Protein AF-A0A142XDJ4-F1 (afdb_monomer)

pLDDT: mean 78.45, std 15.03, range [37.28, 96.25]

Secondary structure (DSSP, 8-state):
------PPPPPPHHHHHHHHHHHHHHHHHHHHHHHHHHHHHHHHHHHHHHHHHH---HHHHHHHHHHHHHHHHHHHHHHHHHHHHHHHHHHHHHHH-HHHHHHHHHHS-TT------THHHHHHHHHHHHHHHHHHHHHHHHHTTTS----SS--HHHHHHHHHHHHHHHHHHHHHHHHHH--

Sequence (183 aa):
MTDADAQPKPPSADEVNRLWQHGMHEERLFHDRLNYFSFLETGLLTICGIMYNKEPAIGFFLPITVVGLLFTLLWIVIQKRHWTYCEHINSRIRALVPEYKATLDGYVRPGRRDGFSLSKPLALAVPFLFACTWVAFLVWILVRNHVPTTVEGVTVERIGLVVLAAALAWVMFKLRRLEQRLK

Mean predicted aligned error: 10.83 Å

Radius of gyration: 23.43 Å; Cα contacts (8 Å, |Δi|>4): 73; chains: 1; bounding box: 44×33×89 Å

Structure (mmCIF, N/CA/C/O backbone):
data_AF-A0A142XDJ4-F1
#
_entry.id   AF-A0A142XDJ4-F1
#
loop_
_atom_site.group_PDB
_atom_site.id
_atom_site.type_symbol
_atom_site.label_atom_id
_atom_site.label_alt_id
_atom_site.label_comp_id
_atom_site.label_asym_id
_atom_site.label_entity_id
_atom_site.label_seq_id
_atom_site.pdbx_PDB_ins_code
_atom_site.Cartn_x
_atom_site.Cartn_y
_atom_site.Cartn_z
_atom_site.occupancy
_atom_site.B_iso_or_equiv
_atom_site.auth_seq_id
_atom_site.auth_comp_id
_atom_site.auth_asym_id
_atom_site.auth_atom_id
_atom_site.pdbx_PDB_model_num
ATOM 1 N N . MET A 1 1 ? -7.319 -5.129 -51.006 1.00 45.44 1 MET A N 1
ATOM 2 C CA . MET A 1 1 ? -5.995 -5.465 -50.448 1.00 45.44 1 MET A CA 1
ATOM 3 C C . MET A 1 1 ? -5.972 -4.931 -49.036 1.00 45.44 1 MET A C 1
ATOM 5 O O . MET A 1 1 ? -5.938 -3.728 -48.847 1.00 45.44 1 MET A O 1
ATOM 9 N N . THR A 1 2 ? -6.189 -5.816 -48.075 1.00 47.38 2 THR A N 1
ATOM 10 C CA . THR A 1 2 ? -6.143 -5.529 -46.641 1.00 47.38 2 THR A CA 1
ATOM 11 C C . THR A 1 2 ? -4.684 -5.410 -46.217 1.00 47.38 2 THR A C 1
ATOM 13 O O . THR A 1 2 ? -3.925 -6.347 -46.458 1.00 47.38 2 THR A O 1
ATOM 16 N N . ASP A 1 3 ? -4.308 -4.290 -45.593 1.00 55.06 3 ASP A N 1
ATOM 17 C CA . ASP A 1 3 ? -3.020 -4.050 -44.916 1.00 55.06 3 ASP A CA 1
ATOM 18 C C . ASP A 1 3 ? -2.860 -4.966 -43.682 1.00 55.06 3 ASP A C 1
ATOM 20 O O . ASP A 1 3 ? -2.740 -4.514 -42.546 1.00 55.06 3 ASP A O 1
ATOM 24 N N . ALA A 1 4 ? -2.946 -6.280 -43.886 1.00 55.66 4 ALA A N 1
ATOM 25 C CA . ALA A 1 4 ? -2.988 -7.278 -42.821 1.00 55.66 4 ALA A CA 1
ATOM 26 C C . ALA A 1 4 ? -1.599 -7.800 -42.402 1.00 55.66 4 ALA A C 1
ATOM 28 O O . ALA A 1 4 ? -1.515 -8.504 -41.404 1.00 55.66 4 ALA A O 1
ATOM 29 N N . ASP A 1 5 ? -0.521 -7.424 -43.103 1.00 55.81 5 ASP A N 1
ATOM 30 C CA . ASP A 1 5 ? 0.827 -7.994 -42.908 1.00 55.81 5 ASP A CA 1
ATOM 31 C C . ASP A 1 5 ? 1.925 -6.951 -42.622 1.00 55.81 5 ASP A C 1
ATOM 33 O O . ASP A 1 5 ? 3.116 -7.197 -42.829 1.00 55.81 5 ASP A O 1
ATOM 37 N N . ALA A 1 6 ? 1.568 -5.771 -42.109 1.00 61.03 6 ALA A N 1
ATOM 38 C CA . ALA A 1 6 ? 2.576 -4.863 -41.569 1.00 61.03 6 ALA A CA 1
ATOM 39 C C . ALA A 1 6 ? 3.103 -5.441 -40.245 1.00 61.03 6 ALA A C 1
ATOM 41 O O . ALA A 1 6 ? 2.493 -5.259 -39.190 1.00 61.03 6 ALA A O 1
ATOM 42 N N . GLN A 1 7 ? 4.234 -6.157 -40.296 1.00 62.00 7 GLN A N 1
ATOM 43 C CA . GLN A 1 7 ? 4.941 -6.558 -39.080 1.00 62.00 7 GLN A CA 1
ATOM 44 C C . GLN A 1 7 ? 5.134 -5.323 -38.186 1.00 62.00 7 GLN A C 1
ATOM 46 O O . GLN A 1 7 ? 5.552 -4.272 -38.687 1.00 62.00 7 GLN A O 1
ATOM 51 N N . PRO A 1 8 ? 4.824 -5.414 -36.879 1.00 73.44 8 PRO A N 1
ATOM 52 C CA . PRO A 1 8 ? 4.942 -4.275 -35.986 1.00 73.44 8 PRO A CA 1
ATOM 53 C C . PRO A 1 8 ? 6.389 -3.785 -36.004 1.00 73.44 8 PRO A C 1
ATOM 55 O O . PRO A 1 8 ? 7.313 -4.522 -35.654 1.00 73.44 8 PRO A O 1
ATOM 58 N N . LYS A 1 9 ? 6.582 -2.541 -36.455 1.00 79.25 9 LYS A N 1
ATOM 59 C CA . LYS A 1 9 ? 7.895 -1.898 -36.492 1.00 79.25 9 LYS A CA 1
ATOM 60 C C . LYS A 1 9 ? 8.505 -1.962 -35.084 1.00 79.25 9 LYS A C 1
ATOM 62 O O . LYS A 1 9 ? 7.796 -1.649 -34.122 1.00 79.25 9 LYS A O 1
ATOM 67 N N . PRO A 1 10 ? 9.783 -2.357 -34.935 1.00 81.94 10 PRO A N 1
ATOM 68 C CA . PRO A 1 10 ? 10.427 -2.338 -33.631 1.00 81.94 10 PRO A CA 1
ATOM 69 C C . PRO A 1 10 ? 10.361 -0.916 -33.050 1.00 81.94 10 PRO A C 1
ATOM 71 O O . PRO A 1 10 ? 10.515 0.052 -33.806 1.00 81.94 10 PRO A O 1
ATOM 74 N N . PRO A 1 11 ? 10.105 -0.773 -31.739 1.00 85.69 11 PRO A N 1
ATOM 75 C CA . PRO A 1 11 ? 9.959 0.537 -31.125 1.00 85.69 11 PRO A CA 1
ATOM 76 C C . PRO A 1 11 ? 11.252 1.340 -31.255 1.00 85.69 11 PRO A C 1
ATOM 78 O O . PRO A 1 11 ? 12.358 0.822 -31.097 1.00 85.69 11 PRO A O 1
ATOM 81 N N . SER A 1 12 ? 11.097 2.624 -31.551 1.00 92.69 12 SER A N 1
ATOM 82 C CA . SER A 1 12 ? 12.180 3.601 -31.587 1.00 92.69 12 SER A CA 1
ATOM 83 C C . SER A 1 12 ? 12.813 3.796 -30.205 1.00 92.69 12 SER A C 1
ATOM 85 O O . SER A 1 12 ? 12.171 3.596 -29.172 1.00 92.69 12 SER A O 1
ATOM 87 N N . ALA A 1 13 ? 14.070 4.250 -30.178 1.00 91.75 13 ALA A N 1
ATOM 88 C CA . ALA A 1 13 ? 14.776 4.554 -28.931 1.00 91.75 13 ALA A CA 1
ATOM 89 C C . ALA A 1 13 ? 13.999 5.553 -28.049 1.00 91.75 13 ALA A C 1
ATOM 91 O O . ALA A 1 13 ? 13.912 5.373 -26.834 1.00 91.75 13 ALA A O 1
ATOM 92 N N . ASP A 1 14 ? 13.352 6.550 -28.659 1.00 94.62 14 ASP A N 1
ATOM 93 C CA . ASP A 1 14 ? 12.538 7.532 -27.937 1.00 94.62 14 ASP A CA 1
ATOM 94 C C . ASP A 1 14 ? 11.278 6.917 -27.312 1.00 94.62 14 ASP A C 1
ATOM 96 O O . ASP A 1 14 ? 10.889 7.295 -26.207 1.00 94.62 14 ASP A O 1
ATOM 100 N N . GLU A 1 15 ? 10.626 5.965 -27.987 1.00 93.44 15 GLU A N 1
ATOM 101 C CA . GLU A 1 15 ? 9.480 5.234 -27.429 1.00 93.44 15 GLU A CA 1
ATOM 102 C C . GLU A 1 15 ? 9.885 4.398 -26.217 1.00 93.44 15 GLU A C 1
ATOM 104 O O . GLU A 1 15 ? 9.171 4.385 -25.211 1.00 93.44 15 GLU A O 1
ATOM 109 N N . VAL A 1 16 ? 11.048 3.746 -26.292 1.00 94.00 16 VAL A N 1
ATOM 110 C CA . VAL A 1 16 ? 11.615 2.981 -25.178 1.00 94.00 16 VAL A CA 1
ATOM 111 C C . VAL A 1 16 ? 11.955 3.907 -24.008 1.00 94.00 16 VAL A C 1
ATOM 113 O O . VAL A 1 16 ? 11.580 3.612 -22.873 1.00 94.00 16 VAL A O 1
ATOM 116 N N . ASN A 1 17 ? 12.570 5.065 -24.269 1.00 95.06 17 ASN A N 1
ATOM 117 C CA . ASN A 1 17 ? 12.884 6.051 -23.233 1.00 95.06 17 ASN A CA 1
ATOM 118 C C . ASN A 1 17 ? 11.620 6.619 -22.559 1.00 95.06 17 ASN A C 1
ATOM 120 O O . ASN A 1 17 ? 11.562 6.716 -21.334 1.00 95.06 17 ASN A O 1
ATOM 124 N N . ARG A 1 18 ? 10.569 6.935 -23.328 1.00 95.69 18 ARG A N 1
ATOM 125 C CA . ARG A 1 18 ? 9.282 7.378 -22.760 1.00 95.69 18 ARG A CA 1
AT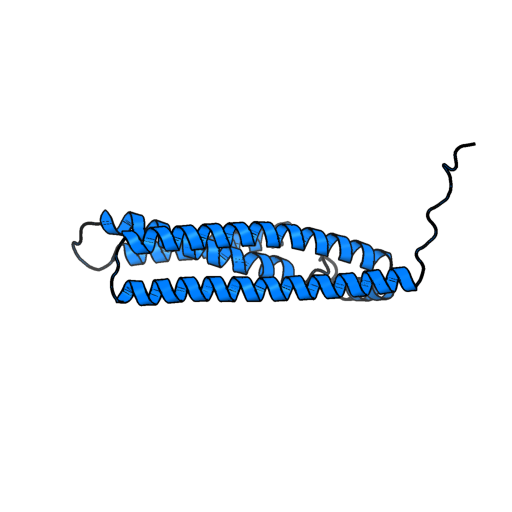OM 126 C C . ARG A 1 18 ? 8.640 6.302 -21.891 1.00 95.69 18 ARG A C 1
ATOM 128 O O . ARG A 1 18 ? 8.150 6.612 -20.810 1.00 95.69 18 ARG A O 1
ATOM 135 N N . LEU A 1 19 ? 8.657 5.044 -22.337 1.00 94.00 19 LEU A N 1
ATOM 136 C CA . LEU A 1 19 ? 8.144 3.926 -21.544 1.00 94.00 19 LEU A CA 1
ATOM 137 C C . LEU A 1 19 ? 8.933 3.754 -20.239 1.00 94.00 19 LEU A C 1
ATOM 139 O O . LEU A 1 19 ? 8.333 3.512 -19.195 1.00 94.00 19 LEU A O 1
ATOM 143 N N . TRP A 1 20 ? 10.257 3.903 -20.294 1.00 93.38 20 TRP A N 1
ATOM 144 C CA . TRP A 1 20 ? 11.123 3.848 -19.120 1.00 93.38 20 TRP A CA 1
ATOM 145 C C . TRP A 1 20 ? 10.788 4.952 -18.110 1.00 93.38 20 TRP A C 1
ATOM 147 O O . TRP A 1 20 ? 10.546 4.670 -16.937 1.00 93.38 20 TRP A O 1
ATOM 157 N N . GLN A 1 21 ? 10.700 6.206 -18.568 1.00 95.81 21 GLN A N 1
ATOM 158 C CA . GLN A 1 21 ? 10.307 7.340 -17.725 1.00 95.81 21 GLN A CA 1
ATOM 159 C C . GLN A 1 21 ? 8.916 7.153 -17.117 1.00 95.81 21 GLN A C 1
ATOM 161 O O . GLN A 1 21 ? 8.726 7.418 -15.931 1.00 95.81 21 GLN A O 1
ATOM 166 N N . HIS A 1 22 ? 7.969 6.646 -17.908 1.00 94.00 22 HIS A N 1
ATOM 167 C CA . HIS A 1 22 ? 6.630 6.311 -17.436 1.00 94.00 22 HIS A CA 1
ATOM 168 C C . HIS A 1 22 ? 6.667 5.244 -16.336 1.00 94.00 22 HIS A C 1
ATOM 170 O O . HIS A 1 22 ? 6.067 5.426 -15.283 1.00 94.00 22 HIS A O 1
ATOM 176 N N . GLY A 1 23 ? 7.442 4.171 -16.521 1.00 92.12 23 GLY A N 1
ATOM 177 C CA . GLY A 1 23 ? 7.617 3.132 -15.502 1.00 92.12 23 GLY A CA 1
ATOM 178 C C . GLY A 1 23 ? 8.185 3.662 -14.186 1.00 92.12 23 GLY A C 1
ATOM 179 O O . GLY A 1 23 ? 7.619 3.391 -13.128 1.00 92.12 23 GLY A O 1
ATOM 180 N N . MET A 1 24 ? 9.241 4.479 -14.244 1.00 92.06 24 MET A N 1
ATOM 181 C CA . MET A 1 24 ? 9.815 5.109 -13.045 1.00 92.06 24 MET A CA 1
ATOM 182 C C . MET A 1 24 ? 8.826 6.055 -12.351 1.00 92.06 24 MET A C 1
ATOM 184 O O . MET A 1 24 ? 8.784 6.131 -11.122 1.00 92.06 24 MET A O 1
ATOM 188 N N . HIS A 1 25 ? 8.031 6.795 -13.128 1.00 94.50 25 HIS A N 1
ATOM 189 C CA . HIS A 1 25 ? 7.011 7.686 -12.584 1.00 94.50 25 HIS A CA 1
ATOM 190 C C . HIS A 1 25 ? 5.919 6.909 -11.839 1.00 94.50 25 HIS A C 1
ATOM 192 O O . HIS A 1 25 ? 5.556 7.274 -10.721 1.00 94.50 25 HIS A O 1
ATOM 198 N N . GLU A 1 26 ? 5.437 5.813 -12.421 1.00 92.00 26 GLU A N 1
ATOM 199 C CA . GLU A 1 26 ? 4.420 4.954 -11.813 1.00 92.00 26 GLU A CA 1
ATOM 200 C C . GLU A 1 26 ? 4.913 4.274 -10.533 1.00 92.00 26 GLU A C 1
ATOM 202 O O . GLU A 1 26 ? 4.170 4.191 -9.554 1.00 92.00 26 GLU A O 1
ATOM 207 N N . GLU A 1 27 ? 6.178 3.849 -10.498 1.00 89.62 27 GLU A N 1
ATOM 208 C CA . GLU A 1 27 ? 6.805 3.310 -9.289 1.00 89.62 27 GLU A CA 1
ATOM 209 C C . GLU A 1 27 ? 6.895 4.365 -8.175 1.00 89.62 27 GLU A C 1
ATOM 211 O O . GLU A 1 27 ? 6.544 4.088 -7.025 1.00 89.62 27 GLU A O 1
ATOM 216 N N . ARG A 1 28 ? 7.272 5.608 -8.504 1.00 91.88 28 ARG A N 1
ATOM 217 C CA . ARG A 1 28 ? 7.251 6.715 -7.534 1.00 91.88 28 ARG A CA 1
ATOM 218 C C . ARG A 1 28 ? 5.836 6.971 -7.010 1.00 91.88 28 ARG A C 1
ATOM 220 O O . ARG A 1 28 ? 5.640 7.002 -5.798 1.00 91.88 28 ARG A O 1
ATOM 227 N N . LEU A 1 29 ? 4.846 7.080 -7.898 1.00 91.06 29 LEU A N 1
ATOM 228 C CA . LEU A 1 29 ? 3.444 7.273 -7.511 1.00 91.06 29 LEU A CA 1
ATOM 229 C C . LEU A 1 29 ? 2.929 6.148 -6.607 1.00 91.06 29 LEU A C 1
ATOM 231 O O . LEU A 1 29 ? 2.134 6.397 -5.700 1.00 91.06 29 LEU A O 1
ATOM 235 N N . PHE A 1 30 ? 3.361 4.911 -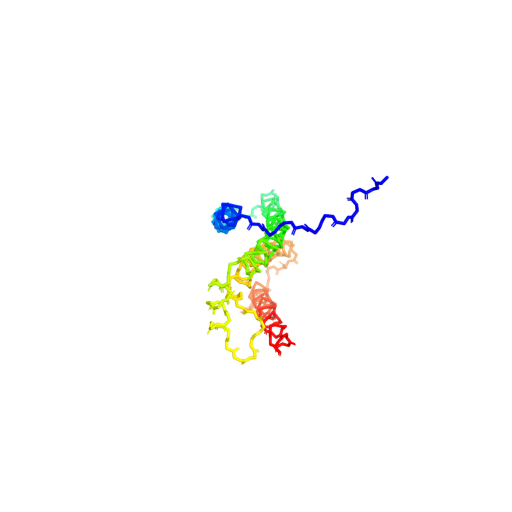6.846 1.00 89.19 30 PHE A N 1
ATOM 236 C CA . PHE A 1 30 ? 3.007 3.768 -6.012 1.00 89.19 30 PHE A CA 1
ATOM 237 C C . PHE A 1 30 ? 3.519 3.929 -4.573 1.00 89.19 30 PHE A C 1
ATOM 239 O O . PHE A 1 30 ? 2.763 3.710 -3.622 1.00 89.19 30 PHE A O 1
ATOM 246 N N . HIS A 1 31 ? 4.775 4.352 -4.405 1.00 88.06 31 HIS A N 1
ATOM 247 C CA . HIS A 1 31 ? 5.359 4.623 -3.091 1.00 88.06 31 HIS A CA 1
ATOM 248 C C . HIS A 1 31 ? 4.723 5.835 -2.401 1.00 88.06 31 HIS A C 1
ATOM 250 O O . HIS A 1 31 ? 4.408 5.762 -1.212 1.00 88.06 31 HIS A O 1
ATOM 256 N N . ASP A 1 32 ? 4.464 6.912 -3.142 1.00 91.94 32 ASP A N 1
ATOM 257 C CA . ASP A 1 32 ? 3.827 8.118 -2.606 1.00 91.94 32 ASP A CA 1
ATOM 258 C C . ASP A 1 32 ? 2.416 7.818 -2.083 1.00 91.94 32 ASP A C 1
ATOM 260 O O . ASP A 1 32 ? 2.059 8.223 -0.975 1.00 91.94 32 ASP A O 1
ATOM 264 N N . ARG A 1 33 ? 1.627 7.032 -2.830 1.00 90.38 33 ARG A N 1
ATOM 265 C CA . ARG A 1 33 ? 0.303 6.568 -2.385 1.00 90.38 33 ARG A CA 1
ATOM 266 C C . ARG A 1 33 ? 0.406 5.709 -1.133 1.00 90.38 33 ARG A C 1
ATOM 268 O O . ARG A 1 33 ? -0.347 5.938 -0.190 1.00 90.38 33 ARG A O 1
ATOM 275 N N . LEU A 1 34 ? 1.338 4.754 -1.101 1.00 90.25 34 LEU A N 1
ATOM 276 C CA . LEU A 1 34 ? 1.546 3.892 0.064 1.00 90.25 34 LEU A CA 1
ATOM 277 C C . LEU A 1 34 ? 1.829 4.724 1.322 1.00 90.25 34 LEU A C 1
ATOM 279 O O . LEU A 1 34 ? 1.229 4.472 2.367 1.00 90.25 34 LEU A O 1
ATOM 283 N N . ASN A 1 35 ? 2.675 5.747 1.213 1.00 92.25 35 ASN A N 1
ATOM 284 C CA . ASN A 1 35 ? 2.982 6.654 2.318 1.00 92.25 35 ASN A CA 1
ATOM 285 C C . ASN A 1 35 ? 1.778 7.518 2.717 1.00 92.25 35 ASN A C 1
ATOM 287 O O . ASN A 1 35 ? 1.482 7.640 3.905 1.00 92.25 35 ASN A O 1
ATOM 291 N N . TYR A 1 36 ? 1.057 8.082 1.744 1.00 92.75 36 TYR A N 1
ATOM 292 C CA . TYR A 1 36 ? -0.109 8.932 1.994 1.00 92.75 36 TYR A CA 1
ATOM 293 C C . TYR A 1 36 ? -1.227 8.188 2.736 1.00 92.75 36 TYR A C 1
ATOM 295 O O . TYR A 1 36 ? -1.711 8.660 3.764 1.00 92.75 36 TYR A O 1
ATOM 303 N N . PHE A 1 37 ? -1.599 6.995 2.262 1.00 93.50 37 PHE A N 1
ATOM 304 C CA . PHE A 1 37 ? -2.596 6.169 2.940 1.00 93.50 37 PHE A CA 1
ATOM 305 C C . PHE A 1 37 ? -2.119 5.735 4.331 1.00 93.50 37 PHE A C 1
ATOM 307 O O . PHE A 1 37 ? -2.883 5.834 5.286 1.00 93.50 37 PHE A O 1
ATOM 314 N N . SER A 1 38 ? -0.846 5.344 4.477 1.00 94.31 38 SER A N 1
ATOM 315 C CA . SER A 1 38 ? -0.278 4.991 5.788 1.00 94.31 38 SER A CA 1
ATOM 316 C C . SER A 1 38 ? -0.372 6.148 6.783 1.00 94.31 38 SER A C 1
ATOM 318 O O . SER A 1 38 ? -0.701 5.935 7.950 1.00 94.31 38 SER A O 1
ATOM 320 N N . PHE A 1 39 ? -0.105 7.376 6.333 1.00 96.25 39 PHE A N 1
ATOM 321 C CA . PHE A 1 39 ? -0.210 8.573 7.163 1.00 96.25 39 PHE A CA 1
ATOM 322 C C . PHE A 1 39 ? -1.651 8.825 7.620 1.00 96.25 39 PHE A C 1
ATOM 324 O O . PHE A 1 39 ? -1.887 9.033 8.810 1.00 96.25 39 PHE A O 1
ATOM 331 N N . LEU A 1 40 ? -2.618 8.748 6.700 1.00 94.75 40 LEU A N 1
ATOM 332 C CA . LEU A 1 40 ? -4.036 8.917 7.027 1.00 94.75 40 LEU A CA 1
ATOM 333 C C . LEU A 1 40 ? -4.531 7.860 8.020 1.00 94.75 40 LEU A C 1
ATOM 335 O O . LEU A 1 40 ? -5.147 8.207 9.027 1.00 94.75 40 LEU A O 1
ATOM 339 N N . GLU A 1 41 ? -4.221 6.588 7.774 1.00 95.12 41 GLU A N 1
ATOM 340 C CA . GLU A 1 41 ? -4.629 5.476 8.639 1.00 95.12 41 GLU A CA 1
ATOM 341 C C . GLU A 1 41 ? -3.991 5.573 10.032 1.00 95.12 41 GLU A C 1
ATOM 343 O O . GLU A 1 41 ? -4.657 5.388 11.051 1.00 95.12 41 GLU A O 1
ATOM 348 N N . THR A 1 42 ? -2.714 5.958 10.102 1.00 96.12 42 THR A N 1
ATOM 349 C CA . THR A 1 42 ? -2.031 6.212 11.379 1.00 96.12 42 THR A CA 1
ATOM 350 C C . THR A 1 42 ? -2.671 7.380 12.130 1.00 96.12 42 THR A C 1
ATOM 352 O O . THR A 1 42 ? -2.858 7.303 13.346 1.00 96.12 42 THR A O 1
ATOM 355 N N . GLY A 1 43 ? -3.053 8.449 11.425 1.00 95.00 43 GLY A N 1
ATOM 356 C CA . GLY A 1 43 ? -3.780 9.580 12.001 1.00 95.00 43 GLY A CA 1
ATOM 357 C C . GLY A 1 43 ? -5.131 9.165 12.587 1.00 95.00 43 GLY A C 1
ATOM 358 O O . GLY A 1 43 ? -5.427 9.491 13.738 1.00 95.00 43 GLY A O 1
ATOM 359 N N . LEU A 1 44 ? -5.916 8.378 11.845 1.00 92.75 44 LEU A N 1
ATOM 360 C CA . LEU A 1 44 ? -7.200 7.839 12.308 1.00 92.75 44 LEU A CA 1
ATOM 361 C C . LEU A 1 44 ? -7.037 6.943 13.542 1.00 92.75 44 LEU A C 1
ATOM 363 O O . LEU A 1 44 ? -7.762 7.118 14.525 1.00 92.75 44 LEU A O 1
ATOM 367 N N . LEU A 1 45 ? -6.064 6.028 13.533 1.00 93.69 45 LEU A N 1
ATOM 368 C CA . LEU A 1 45 ? -5.763 5.175 14.688 1.00 93.69 45 LEU A CA 1
ATOM 369 C C . LEU A 1 45 ? -5.295 5.987 15.899 1.00 93.69 45 LEU A C 1
ATOM 371 O O . LEU A 1 45 ? -5.673 5.677 17.027 1.00 93.69 45 LEU A O 1
ATOM 375 N N . THR A 1 46 ? -4.520 7.050 15.683 1.00 93.81 46 THR A N 1
ATOM 376 C CA . THR A 1 46 ? -4.066 7.947 16.756 1.00 93.81 46 THR A CA 1
ATOM 377 C C . THR A 1 46 ? -5.247 8.666 17.403 1.00 93.81 46 THR A C 1
ATOM 379 O O . THR A 1 46 ? -5.363 8.675 18.629 1.00 93.81 46 THR A O 1
ATOM 382 N N . ILE A 1 47 ? -6.165 9.214 16.597 1.00 90.19 47 ILE A N 1
ATOM 383 C CA . ILE A 1 47 ? -7.400 9.838 17.093 1.00 90.19 47 ILE A CA 1
ATOM 384 C C . ILE A 1 47 ? -8.224 8.818 17.881 1.00 90.19 47 ILE A C 1
ATOM 386 O O . ILE A 1 47 ? -8.675 9.127 18.985 1.00 90.19 47 ILE A O 1
ATOM 390 N N . CYS A 1 48 ? -8.364 7.593 17.366 1.00 88.31 48 CYS A N 1
ATOM 391 C CA . CYS A 1 48 ? -9.037 6.512 18.082 1.00 88.31 48 CYS A CA 1
ATOM 392 C C . CYS A 1 48 ? -8.369 6.235 19.435 1.00 88.31 48 CYS A C 1
ATOM 394 O O . CYS A 1 48 ? -9.056 6.197 20.451 1.00 88.31 48 CYS A O 1
ATOM 396 N N . GLY A 1 49 ? -7.043 6.100 19.475 1.00 88.00 49 GLY A N 1
ATOM 397 C CA . GLY A 1 49 ? -6.295 5.849 20.707 1.00 88.00 49 GLY A CA 1
ATOM 398 C C . GLY A 1 49 ? -6.462 6.960 21.748 1.00 88.00 49 GLY A C 1
ATOM 399 O O . GLY A 1 49 ? -6.723 6.675 22.917 1.00 88.00 49 GLY A O 1
ATOM 400 N N . ILE A 1 50 ? -6.375 8.228 21.338 1.00 88.88 50 ILE A N 1
ATOM 401 C CA . ILE A 1 50 ? -6.565 9.379 22.238 1.00 88.88 50 ILE A CA 1
ATOM 402 C C . ILE A 1 50 ? -7.994 9.409 22.777 1.00 88.88 50 ILE A C 1
ATOM 404 O O . ILE A 1 50 ? -8.200 9.519 23.987 1.00 88.88 50 ILE A O 1
ATOM 408 N N . MET A 1 51 ? -8.983 9.294 21.890 1.00 85.94 51 MET A N 1
ATOM 409 C CA . MET A 1 51 ? -10.390 9.337 22.281 1.00 85.94 51 MET A CA 1
ATOM 410 C C . MET A 1 51 ? -10.763 8.162 23.179 1.00 85.94 51 MET A C 1
ATOM 412 O O . MET A 1 51 ? -11.598 8.319 24.062 1.00 85.94 51 MET A O 1
ATOM 416 N N . TYR A 1 52 ? -10.112 7.009 23.004 1.00 84.75 52 TYR A N 1
ATOM 417 C CA . TYR A 1 52 ? -10.445 5.802 23.751 1.00 84.75 52 TYR A CA 1
ATOM 418 C C . TYR A 1 52 ? -10.086 5.969 25.224 1.00 84.75 52 TYR A C 1
ATOM 420 O O . TYR A 1 52 ? -10.824 5.522 26.096 1.00 84.75 52 TYR A O 1
ATOM 428 N N . ASN A 1 53 ? -8.982 6.671 25.490 1.00 84.19 53 ASN A N 1
ATOM 429 C CA . ASN A 1 53 ? -8.540 6.998 26.840 1.00 84.19 53 ASN A CA 1
ATOM 430 C C . ASN A 1 53 ? -9.385 8.095 27.503 1.00 84.19 53 ASN A C 1
ATOM 432 O O . ASN A 1 53 ? -9.444 8.143 28.727 1.00 84.19 53 ASN A O 1
ATOM 436 N N . LYS A 1 54 ? -10.013 8.986 26.724 1.00 85.31 54 LYS A N 1
ATOM 437 C CA . LYS A 1 54 ? -10.846 10.070 27.266 1.00 85.31 54 LYS A CA 1
ATOM 438 C C . LYS A 1 54 ? -12.280 9.622 27.517 1.00 85.31 54 LYS A C 1
ATOM 440 O O . LYS A 1 54 ? -12.761 9.705 28.639 1.00 85.31 54 LYS A O 1
ATOM 445 N N . GLU A 1 55 ? -12.953 9.161 26.470 1.00 82.38 55 GLU A N 1
ATOM 446 C CA . GLU A 1 55 ? -14.363 8.784 26.505 1.00 82.38 55 GLU A CA 1
ATOM 447 C C . GLU A 1 55 ? -14.600 7.629 25.527 1.00 82.38 55 GLU A C 1
ATOM 449 O O . GLU A 1 55 ? -14.756 7.854 24.323 1.00 82.38 55 GLU A O 1
ATOM 454 N N . PRO A 1 56 ? -14.658 6.374 26.006 1.00 79.56 56 PRO A N 1
ATOM 455 C CA . PRO A 1 56 ? -14.837 5.210 25.150 1.00 79.56 56 PRO A CA 1
ATOM 456 C C . PRO A 1 56 ? -16.303 5.064 24.703 1.00 79.56 56 PRO A C 1
ATOM 458 O O . PRO A 1 56 ? -16.897 4.002 24.858 1.00 79.56 56 PRO A O 1
ATOM 461 N N . ALA A 1 57 ? -16.922 6.099 24.134 1.00 80.06 57 ALA A N 1
ATOM 462 C CA . ALA A 1 57 ? -18.318 6.072 23.699 1.00 80.06 57 ALA A CA 1
ATOM 463 C C . ALA A 1 57 ? -18.500 5.251 22.407 1.00 80.06 57 ALA A C 1
ATOM 465 O O . ALA A 1 57 ? -17.949 5.584 21.358 1.00 80.06 57 ALA A O 1
ATOM 466 N N . ILE A 1 58 ? -19.323 4.194 22.448 1.00 76.56 58 ILE A N 1
ATOM 467 C CA . ILE A 1 58 ? -19.568 3.307 21.286 1.00 76.56 58 ILE A CA 1
ATOM 468 C C . ILE A 1 58 ? -20.043 4.109 20.068 1.00 76.56 58 ILE A C 1
ATOM 470 O O . ILE A 1 58 ? -19.584 3.863 18.954 1.00 76.56 58 ILE A O 1
ATOM 474 N N . GLY A 1 59 ? -20.929 5.086 20.295 1.00 73.31 59 GLY A N 1
ATOM 475 C CA . GLY A 1 59 ? -21.508 5.927 19.245 1.00 73.31 59 GLY A CA 1
ATOM 476 C C . GLY A 1 59 ? -20.479 6.744 18.461 1.00 73.31 59 GLY A C 1
ATOM 477 O O . GLY A 1 59 ? -20.751 7.115 17.327 1.00 73.31 59 GLY A O 1
ATOM 478 N N . PHE A 1 60 ? -19.290 6.968 19.023 1.00 79.56 60 PHE A N 1
ATOM 479 C CA . PHE A 1 60 ? -18.169 7.601 18.331 1.00 79.56 60 PHE A CA 1
ATOM 480 C C . PHE A 1 60 ? -17.224 6.565 17.701 1.00 79.56 60 PHE A C 1
ATOM 482 O O . PHE A 1 60 ? -16.827 6.694 16.543 1.00 79.56 60 PHE A O 1
ATOM 489 N N . PHE A 1 61 ? -16.898 5.504 18.445 1.00 81.81 61 PHE A N 1
ATOM 490 C CA . PHE A 1 61 ? -15.914 4.494 18.043 1.00 81.81 61 PHE A CA 1
ATOM 491 C C . PHE A 1 61 ? -16.358 3.597 16.890 1.00 81.81 61 PHE A C 1
ATOM 493 O O . PHE A 1 61 ? -15.541 3.221 16.047 1.00 81.81 61 PHE A O 1
ATOM 500 N N . LEU A 1 62 ? -17.638 3.238 16.844 1.00 79.69 62 LEU A N 1
ATOM 501 C CA . LEU A 1 62 ? -18.152 2.363 15.801 1.00 79.69 62 LEU A CA 1
ATOM 502 C C . LEU A 1 62 ? -18.101 3.048 14.418 1.00 79.69 62 LEU A C 1
ATOM 504 O O . LEU A 1 62 ? -17.500 2.462 13.516 1.00 79.69 62 LEU A O 1
ATOM 508 N N . PRO A 1 63 ? -18.610 4.287 14.231 1.00 80.19 63 PRO A N 1
ATOM 509 C CA . PRO A 1 63 ? -18.497 4.985 12.951 1.00 80.19 63 PRO A CA 1
ATOM 510 C C . PRO A 1 63 ? -17.055 5.172 12.474 1.00 80.19 63 PRO A C 1
ATOM 512 O O . PRO A 1 63 ? -16.761 4.869 11.321 1.00 80.19 63 PRO A O 1
ATOM 515 N N . ILE A 1 64 ? -16.140 5.619 13.345 1.00 85.81 64 ILE A N 1
ATOM 516 C CA . ILE A 1 64 ? -14.745 5.869 12.943 1.00 85.81 64 ILE A CA 1
ATOM 517 C C . ILE A 1 64 ? -14.022 4.577 12.544 1.00 85.81 64 ILE A C 1
ATOM 519 O O . ILE A 1 64 ? -13.296 4.565 11.554 1.00 85.81 64 ILE A O 1
ATOM 523 N N . THR A 1 65 ? -14.285 3.472 13.247 1.00 86.69 65 THR A N 1
ATOM 524 C CA . THR A 1 65 ? -13.723 2.154 12.919 1.00 86.69 65 THR A CA 1
ATOM 525 C C . THR A 1 65 ? -14.244 1.643 11.578 1.00 86.69 65 THR A C 1
ATOM 527 O O . THR A 1 65 ? -13.476 1.112 10.778 1.00 86.69 65 THR A O 1
ATOM 530 N N . VAL A 1 66 ? -15.541 1.825 11.302 1.00 80.81 66 VAL A N 1
ATOM 531 C CA . VAL A 1 66 ? -16.137 1.465 10.007 1.00 80.81 66 VAL A CA 1
ATOM 532 C C . VAL A 1 66 ? -15.532 2.304 8.881 1.00 80.81 66 VAL A C 1
ATOM 534 O O . VAL A 1 66 ? -15.175 1.752 7.844 1.00 80.81 66 VAL A O 1
ATOM 537 N N . VAL A 1 67 ? -15.368 3.615 9.085 1.00 84.31 67 VAL A N 1
ATOM 538 C CA . VAL A 1 67 ? -14.735 4.508 8.101 1.00 84.31 67 VAL A CA 1
ATOM 539 C C . VAL A 1 67 ? -13.288 4.095 7.833 1.00 84.31 67 VAL A C 1
ATOM 541 O O . VAL A 1 67 ? -12.924 3.947 6.668 1.00 84.31 67 VAL A O 1
ATOM 544 N N . GLY A 1 68 ? -12.492 3.851 8.879 1.00 87.88 68 GLY A N 1
ATOM 545 C CA . GLY A 1 68 ? -11.114 3.370 8.747 1.00 87.88 68 GLY A CA 1
ATOM 546 C C . GLY A 1 68 ? -11.037 2.057 7.968 1.00 87.88 68 GLY A C 1
ATOM 547 O O . GLY A 1 68 ? -10.306 1.955 6.987 1.00 87.88 68 GLY A O 1
ATOM 548 N N . LEU A 1 69 ? -11.891 1.084 8.303 1.00 86.62 69 LEU A N 1
ATOM 549 C CA . LEU A 1 69 ? -11.940 -0.191 7.588 1.00 86.62 69 LEU A CA 1
ATOM 550 C C . LEU A 1 69 ? -12.304 -0.022 6.106 1.00 86.62 69 LEU A C 1
ATOM 552 O O . LEU A 1 69 ? -11.648 -0.608 5.245 1.00 86.62 69 LEU A O 1
ATOM 556 N N . LEU A 1 70 ? -13.331 0.772 5.787 1.00 82.69 70 LEU A N 1
ATOM 557 C CA . LEU A 1 70 ? -13.727 1.036 4.400 1.00 82.69 70 LEU A CA 1
ATOM 558 C C . LEU A 1 70 ? -12.602 1.718 3.614 1.00 82.69 70 LEU A C 1
ATOM 560 O O . LEU A 1 70 ? -12.357 1.362 2.459 1.00 82.69 70 LEU A O 1
ATOM 564 N N . PHE A 1 71 ? -11.895 2.656 4.245 1.00 86.44 71 PHE A N 1
ATOM 565 C CA . PHE A 1 71 ? -10.764 3.348 3.640 1.00 86.44 71 PHE A CA 1
ATOM 566 C C . PHE A 1 71 ? -9.598 2.392 3.367 1.00 86.44 71 PHE A C 1
ATOM 568 O O . PHE A 1 71 ? -9.068 2.371 2.253 1.00 86.44 71 PHE A O 1
ATOM 575 N N . THR A 1 72 ? -9.283 1.502 4.310 1.00 91.56 72 THR A N 1
ATOM 576 C CA . THR A 1 72 ? -8.254 0.480 4.108 1.00 91.56 72 THR A CA 1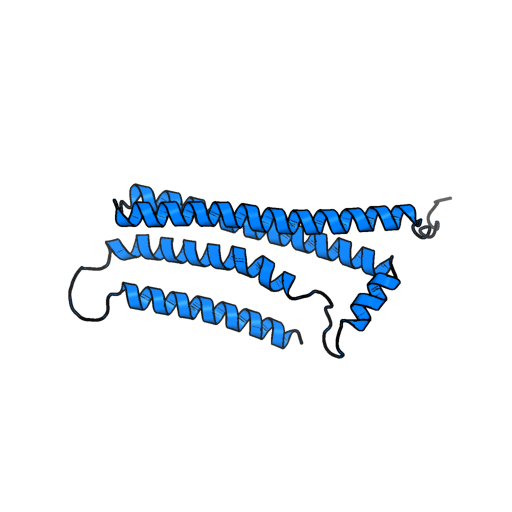
ATOM 577 C C . THR A 1 72 ? -8.641 -0.524 3.016 1.00 91.56 72 THR A C 1
ATOM 579 O O . THR A 1 72 ? -7.800 -0.922 2.207 1.00 91.56 72 THR A O 1
ATOM 582 N N . LEU A 1 73 ? -9.911 -0.937 2.939 1.00 85.88 73 LEU A N 1
ATOM 583 C CA . LEU A 1 73 ? -10.385 -1.833 1.877 1.00 85.88 73 LEU A CA 1
ATOM 584 C C . LEU A 1 73 ? -10.272 -1.175 0.496 1.00 85.88 73 LEU A C 1
ATOM 586 O O . LEU A 1 73 ? -9.793 -1.807 -0.450 1.00 85.88 73 LEU A O 1
ATOM 590 N N . LEU A 1 74 ? -10.653 0.102 0.387 1.00 85.38 74 LEU A N 1
ATOM 591 C CA . LEU A 1 74 ? -10.456 0.895 -0.826 1.00 85.38 74 LEU A CA 1
ATOM 592 C C . LEU A 1 74 ? -8.969 0.967 -1.197 1.00 85.38 74 LEU A C 1
ATOM 594 O O . LEU A 1 74 ? -8.611 0.740 -2.356 1.00 85.38 74 LEU A O 1
ATOM 598 N N . TRP A 1 75 ? -8.102 1.215 -0.215 1.00 91.62 75 TRP A N 1
ATOM 599 C CA . TRP A 1 75 ? -6.658 1.243 -0.412 1.00 91.62 75 TRP A CA 1
ATOM 600 C C . TRP A 1 75 ? -6.130 -0.092 -0.949 1.00 91.62 75 TRP A C 1
ATOM 602 O O . TRP A 1 75 ? -5.430 -0.092 -1.959 1.00 91.62 75 TRP A O 1
ATOM 612 N N . ILE A 1 76 ? -6.525 -1.233 -0.374 1.00 87.38 76 ILE A N 1
ATOM 613 C CA . ILE A 1 76 ? -6.131 -2.568 -0.863 1.00 87.38 76 ILE A CA 1
ATOM 614 C C . ILE A 1 76 ? -6.514 -2.759 -2.337 1.00 87.38 76 ILE A C 1
ATOM 616 O O . ILE A 1 76 ? -5.705 -3.250 -3.130 1.00 87.38 76 ILE A O 1
ATOM 620 N N . VAL A 1 77 ? -7.732 -2.367 -2.725 1.00 86.44 77 VAL A N 1
ATOM 621 C CA . VAL A 1 77 ? -8.214 -2.496 -4.111 1.00 86.44 77 VAL A CA 1
ATOM 622 C C . VAL A 1 77 ? -7.387 -1.632 -5.065 1.00 86.44 77 VAL A C 1
ATOM 624 O O . VAL A 1 77 ? -6.931 -2.127 -6.101 1.00 86.44 77 VAL A O 1
ATOM 627 N N . ILE A 1 78 ? -7.155 -0.364 -4.709 1.00 86.75 78 ILE A N 1
ATOM 628 C CA . ILE A 1 78 ? -6.343 0.567 -5.506 1.00 86.75 78 ILE A CA 1
ATOM 629 C C . ILE A 1 78 ? -4.904 0.051 -5.624 1.00 86.75 78 ILE A C 1
ATOM 631 O O . ILE A 1 78 ? -4.374 -0.021 -6.735 1.00 86.75 78 ILE A O 1
ATOM 635 N N . GLN A 1 79 ? -4.299 -0.371 -4.510 1.00 89.00 79 GLN A N 1
ATOM 636 C CA . GLN A 1 79 ? -2.921 -0.862 -4.458 1.00 89.00 79 GLN A CA 1
ATOM 637 C C . GLN A 1 79 ? -2.745 -2.107 -5.329 1.00 89.00 79 GLN A C 1
ATOM 639 O O . GLN A 1 79 ? -1.787 -2.199 -6.095 1.00 89.00 79 GLN A O 1
ATOM 644 N N . LYS A 1 80 ? -3.698 -3.047 -5.272 1.00 87.56 80 LYS A N 1
ATOM 645 C CA . LYS A 1 80 ? -3.682 -4.261 -6.096 1.00 87.56 80 LYS A CA 1
ATOM 646 C C . LYS A 1 80 ? -3.772 -3.931 -7.585 1.00 87.56 80 LYS A C 1
ATOM 648 O O . LYS A 1 80 ? -3.003 -4.475 -8.373 1.00 87.56 80 LYS A O 1
ATOM 653 N N . ARG A 1 81 ? -4.689 -3.036 -7.973 1.00 87.62 81 ARG A N 1
ATOM 654 C CA . ARG A 1 81 ? -4.849 -2.620 -9.375 1.00 87.62 81 ARG A CA 1
ATOM 655 C C . ARG A 1 81 ? -3.589 -1.931 -9.899 1.00 87.62 81 ARG A C 1
ATOM 657 O O . ARG A 1 81 ? -3.152 -2.228 -11.008 1.00 87.62 81 ARG A O 1
ATOM 664 N N . HIS A 1 82 ? -3.009 -1.028 -9.111 1.00 88.50 82 HIS A N 1
ATOM 665 C CA . HIS A 1 82 ? -1.798 -0.304 -9.496 1.00 88.50 82 HIS A CA 1
ATOM 666 C C . HIS A 1 82 ? -0.594 -1.241 -9.596 1.00 88.50 82 HIS A C 1
ATOM 668 O O . HIS A 1 82 ? 0.161 -1.161 -10.556 1.00 88.50 82 HIS A O 1
ATOM 674 N N . TRP A 1 83 ? -0.477 -2.208 -8.685 1.00 87.44 83 TRP A N 1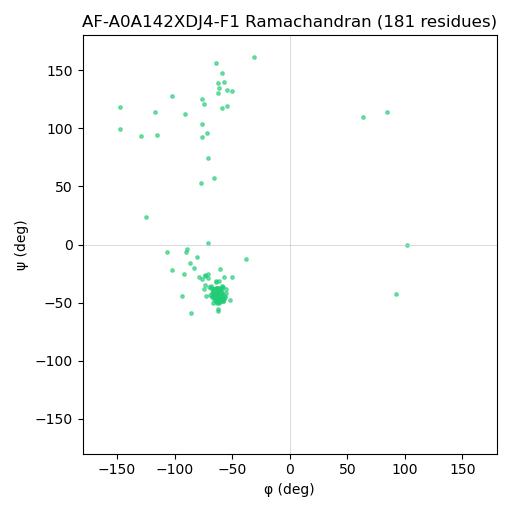
ATOM 675 C CA . TRP A 1 83 ? 0.570 -3.224 -8.749 1.00 87.44 83 TRP A CA 1
ATOM 676 C C . TRP A 1 83 ? 0.534 -4.027 -10.057 1.00 87.44 83 TRP A C 1
ATOM 678 O O . TRP A 1 83 ? 1.559 -4.167 -10.719 1.00 87.44 83 TRP A O 1
ATOM 688 N N . THR A 1 84 ? -0.644 -4.504 -10.478 1.00 87.94 84 THR A N 1
ATOM 689 C CA . THR A 1 84 ? -0.796 -5.215 -11.762 1.00 87.94 84 THR A CA 1
ATOM 690 C C . THR A 1 84 ? -0.376 -4.347 -12.951 1.00 87.94 84 THR A C 1
ATOM 692 O O . THR A 1 84 ? 0.207 -4.845 -13.913 1.00 87.94 84 THR A O 1
ATOM 695 N N . TYR A 1 85 ? -0.632 -3.040 -12.882 1.00 88.62 85 TYR A N 1
ATOM 696 C CA . TYR A 1 85 ? -0.189 -2.097 -13.903 1.00 88.62 85 TYR A CA 1
ATOM 697 C C . TYR A 1 85 ? 1.340 -1.940 -13.931 1.00 88.62 85 TYR A C 1
ATOM 699 O O . TYR A 1 85 ? 1.942 -2.026 -15.003 1.00 88.62 85 TYR A O 1
ATOM 707 N N . CYS A 1 86 ? 1.983 -1.802 -12.768 1.00 88.88 86 CYS A N 1
ATOM 708 C CA . CYS A 1 86 ? 3.443 -1.737 -12.662 1.00 88.88 86 CYS A CA 1
ATOM 709 C C . CYS A 1 86 ? 4.116 -3.034 -13.139 1.00 88.88 86 CYS A C 1
ATOM 711 O O . CYS A 1 86 ? 5.114 -2.974 -13.854 1.00 88.88 86 CYS A O 1
ATOM 713 N N . GLU A 1 87 ? 3.554 -4.206 -12.818 1.00 88.00 87 GLU A N 1
ATOM 714 C CA . GLU A 1 87 ? 4.031 -5.494 -13.348 1.00 88.00 87 GLU A CA 1
ATOM 715 C C . GLU A 1 87 ? 3.969 -5.524 -14.878 1.00 88.00 87 GLU A C 1
ATOM 717 O O . GLU A 1 87 ? 4.928 -5.942 -15.533 1.00 88.00 87 GLU A O 1
ATOM 722 N N . HIS A 1 88 ? 2.868 -5.038 -15.459 1.00 90.69 88 HIS A N 1
ATOM 723 C CA . HIS A 1 88 ? 2.716 -4.972 -16.906 1.00 90.69 88 HIS A CA 1
ATOM 724 C C . HIS A 1 88 ? 3.761 -4.047 -17.545 1.00 90.69 88 HIS A C 1
ATOM 726 O O . HIS A 1 88 ? 4.445 -4.462 -18.483 1.00 90.69 88 HIS A O 1
ATOM 732 N N . ILE A 1 89 ? 3.949 -2.832 -17.022 1.00 91.31 89 ILE A N 1
ATOM 733 C CA . ILE A 1 89 ? 4.981 -1.916 -17.529 1.00 91.31 89 ILE A CA 1
ATOM 734 C C . ILE A 1 89 ? 6.370 -2.537 -17.388 1.00 91.31 89 ILE A C 1
ATOM 736 O O . ILE A 1 89 ? 7.129 -2.535 -18.357 1.00 91.31 89 ILE A O 1
ATOM 740 N N . ASN A 1 90 ? 6.686 -3.131 -16.237 1.00 90.12 90 ASN A N 1
ATOM 741 C CA . ASN A 1 90 ? 8.002 -3.719 -16.029 1.00 90.12 90 ASN A CA 1
ATOM 742 C C . ASN A 1 90 ? 8.276 -4.885 -16.987 1.00 90.12 90 ASN A C 1
ATOM 744 O O . ASN A 1 90 ? 9.380 -5.019 -17.513 1.00 90.12 90 ASN A O 1
ATOM 748 N N . SER A 1 91 ? 7.259 -5.705 -17.275 1.00 90.44 91 SER A N 1
ATOM 749 C CA . SER A 1 91 ? 7.379 -6.781 -18.263 1.00 90.44 91 SER A CA 1
ATOM 750 C C . SER A 1 91 ? 7.712 -6.244 -19.660 1.00 90.44 91 SER A C 1
ATOM 752 O O . SER A 1 91 ? 8.571 -6.802 -20.345 1.00 90.44 91 SER A O 1
ATOM 754 N N . ARG A 1 92 ? 7.108 -5.113 -20.055 1.00 92.50 92 ARG A N 1
ATOM 755 C CA . ARG A 1 92 ? 7.399 -4.443 -21.329 1.00 92.50 92 ARG A CA 1
ATOM 756 C C . ARG A 1 92 ? 8.797 -3.835 -21.342 1.00 92.50 92 ARG A C 1
ATOM 758 O O . ARG A 1 92 ? 9.514 -4.009 -22.320 1.00 92.50 92 ARG A O 1
ATOM 765 N N . ILE A 1 93 ? 9.204 -3.173 -20.262 1.00 91.50 93 ILE A N 1
ATOM 766 C CA . ILE A 1 93 ? 10.548 -2.601 -20.131 1.00 91.50 93 ILE A CA 1
ATOM 767 C C . ILE A 1 93 ? 11.612 -3.702 -20.230 1.00 91.50 93 ILE A C 1
ATOM 769 O O . ILE A 1 93 ? 12.558 -3.565 -20.999 1.00 91.50 93 ILE A O 1
ATOM 773 N N . ARG A 1 94 ? 11.427 -4.838 -19.544 1.00 90.94 94 ARG A N 1
ATOM 774 C CA . ARG A 1 94 ? 12.338 -5.994 -19.622 1.00 90.94 94 ARG A CA 1
ATOM 775 C C . ARG A 1 94 ? 12.438 -6.591 -21.029 1.00 90.94 94 ARG A C 1
ATOM 777 O O . ARG A 1 94 ? 13.484 -7.124 -21.383 1.00 90.94 94 ARG A O 1
ATOM 784 N N . ALA A 1 95 ? 11.371 -6.535 -21.823 1.00 91.06 95 ALA A N 1
ATOM 785 C CA . ALA A 1 95 ? 11.395 -7.014 -23.204 1.00 91.06 95 ALA A CA 1
ATOM 786 C C . ALA A 1 95 ? 12.119 -6.050 -24.161 1.00 91.06 95 ALA A C 1
ATOM 788 O O . ALA A 1 95 ? 12.682 -6.500 -25.155 1.00 91.06 95 ALA A O 1
ATOM 789 N N . LEU A 1 96 ? 12.094 -4.746 -23.869 1.00 92.88 96 LEU A N 1
ATOM 790 C CA . LEU A 1 96 ? 12.577 -3.695 -24.770 1.00 92.88 96 LEU A CA 1
ATOM 791 C C . LEU A 1 96 ? 13.962 -3.141 -24.412 1.00 92.88 96 LEU A C 1
ATOM 793 O O . LEU A 1 96 ? 14.623 -2.591 -25.285 1.00 92.88 96 LEU A O 1
ATOM 797 N N . VAL A 1 97 ? 14.402 -3.286 -23.159 1.00 92.44 97 VAL A N 1
ATOM 798 C CA . VAL A 1 97 ? 15.692 -2.780 -22.664 1.00 92.44 97 VAL A CA 1
ATOM 799 C C . VAL A 1 97 ? 16.575 -3.969 -22.254 1.00 92.44 97 VAL A C 1
ATOM 801 O O . VAL A 1 97 ? 16.447 -4.478 -21.132 1.00 92.44 97 VAL A O 1
ATOM 804 N N . PRO A 1 98 ? 17.446 -4.467 -23.151 1.00 89.31 98 PRO A N 1
ATOM 805 C CA . PRO A 1 98 ? 18.229 -5.676 -22.907 1.00 89.31 98 PRO A CA 1
ATOM 806 C C . PRO A 1 98 ? 19.221 -5.523 -21.746 1.00 89.31 98 PRO A C 1
ATOM 808 O O . PRO A 1 98 ? 19.433 -6.485 -21.012 1.00 89.31 98 PRO A O 1
ATOM 811 N N . GLU A 1 99 ? 19.771 -4.330 -21.510 1.00 90.88 99 GLU A N 1
ATOM 812 C CA . GLU A 1 99 ? 20.671 -4.048 -20.383 1.00 90.88 99 GLU A CA 1
ATOM 813 C C . GLU A 1 99 ? 19.945 -4.180 -19.037 1.00 90.88 99 GLU A C 1
ATOM 815 O O . GLU A 1 99 ? 20.471 -4.753 -18.077 1.00 90.88 99 GLU A O 1
ATOM 820 N N . TYR A 1 100 ? 18.698 -3.703 -18.970 1.00 88.94 100 TYR A N 1
ATOM 821 C CA . TYR A 1 100 ? 17.853 -3.849 -17.787 1.00 88.94 100 TYR A CA 1
ATOM 822 C C . TYR A 1 100 ? 17.512 -5.318 -17.536 1.00 88.94 100 TYR A C 1
ATOM 824 O O . TYR A 1 100 ? 17.628 -5.807 -16.411 1.00 88.94 100 TYR A O 1
ATOM 832 N N . LYS A 1 101 ? 17.163 -6.055 -18.597 1.00 88.88 101 LYS A N 1
ATOM 833 C CA . LYS A 1 101 ? 16.946 -7.500 -18.513 1.00 88.88 101 LYS A CA 1
ATOM 834 C C . LYS A 1 101 ? 18.189 -8.229 -18.010 1.00 88.88 101 LYS A C 1
ATOM 836 O O . LYS A 1 101 ? 18.061 -9.026 -17.091 1.00 88.88 101 LYS A O 1
ATOM 841 N N . ALA A 1 102 ? 19.367 -7.937 -18.559 1.00 89.12 102 ALA A N 1
ATOM 842 C CA . ALA A 1 102 ? 20.623 -8.549 -18.135 1.00 89.12 102 ALA A CA 1
ATOM 843 C C . ALA A 1 102 ? 20.929 -8.256 -16.657 1.00 89.12 102 ALA A C 1
ATOM 845 O O . ALA A 1 102 ? 21.356 -9.147 -15.926 1.00 89.12 102 ALA A O 1
ATOM 846 N N . THR A 1 103 ? 20.638 -7.035 -16.196 1.00 87.94 103 THR A N 1
ATOM 847 C CA . THR A 1 103 ? 20.772 -6.648 -14.784 1.00 87.94 103 THR A CA 1
ATOM 848 C C . THR A 1 103 ? 19.850 -7.476 -13.886 1.00 87.94 103 THR A C 1
ATOM 850 O O . THR A 1 103 ? 20.292 -8.012 -12.870 1.00 87.94 103 THR A O 1
ATOM 853 N N . LEU A 1 104 ? 18.578 -7.625 -14.269 1.00 83.25 104 LEU A N 1
ATOM 854 C CA . LEU A 1 104 ? 17.627 -8.461 -13.535 1.00 83.25 104 LEU A CA 1
ATOM 855 C C . LEU A 1 104 ? 18.036 -9.936 -13.554 1.00 83.25 104 LEU A C 1
ATOM 857 O O . LEU A 1 104 ? 18.029 -10.574 -12.507 1.00 83.25 104 LEU A O 1
ATOM 861 N N . ASP A 1 105 ? 18.413 -10.468 -14.714 1.00 83.75 105 ASP A N 1
ATOM 862 C CA . ASP A 1 105 ? 18.811 -11.868 -14.882 1.00 83.75 105 ASP A CA 1
ATOM 863 C C . ASP A 1 105 ? 20.075 -12.185 -14.062 1.00 83.75 105 ASP A C 1
ATOM 865 O O . ASP A 1 105 ? 20.152 -13.245 -13.448 1.00 83.75 105 ASP A O 1
ATOM 869 N N . GLY A 1 106 ? 21.024 -11.245 -13.970 1.00 81.44 106 GLY A N 1
ATOM 870 C CA . GLY A 1 106 ? 22.206 -11.360 -13.109 1.00 81.44 106 GLY A CA 1
ATOM 871 C C . GLY A 1 106 ? 21.903 -11.246 -11.609 1.00 81.44 106 GLY A C 1
ATOM 872 O O . GLY A 1 106 ? 22.601 -11.842 -10.790 1.00 81.44 106 GLY A O 1
ATOM 873 N N . TYR A 1 107 ? 20.850 -10.513 -11.233 1.00 76.12 107 TYR A N 1
ATOM 874 C CA . TYR A 1 107 ? 20.390 -10.408 -9.843 1.00 76.12 107 TYR A CA 1
ATOM 875 C C . TYR A 1 107 ? 19.575 -11.636 -9.396 1.00 76.12 107 TYR A C 1
ATOM 877 O O . TYR A 1 107 ? 19.538 -11.995 -8.213 1.00 76.12 107 TYR A O 1
ATOM 885 N N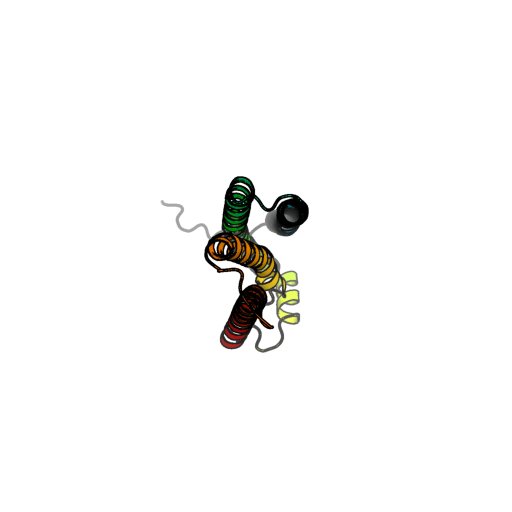 . VAL A 1 108 ? 18.916 -12.310 -10.338 1.00 68.88 108 VAL A N 1
ATOM 886 C CA . VAL A 1 108 ? 18.124 -13.512 -10.094 1.00 68.88 108 VAL A CA 1
ATOM 887 C C . VAL A 1 108 ? 19.049 -14.722 -9.888 1.00 68.88 108 VAL A C 1
ATOM 889 O O . VAL A 1 108 ? 19.605 -15.290 -10.821 1.00 68.88 108 VAL A O 1
ATOM 892 N N . ARG A 1 109 ? 19.209 -15.158 -8.630 1.00 60.12 109 ARG A N 1
ATOM 893 C CA . ARG A 1 109 ? 19.923 -16.407 -8.286 1.00 60.12 109 ARG A CA 1
ATOM 894 C C . ARG A 1 109 ? 19.262 -17.626 -8.971 1.00 60.12 109 ARG A C 1
ATOM 896 O O . ARG A 1 109 ? 18.030 -17.646 -9.057 1.00 60.12 109 ARG A O 1
ATOM 903 N N . PRO A 1 110 ? 20.017 -18.683 -9.349 1.00 55.69 110 PRO A N 1
ATOM 904 C CA . PRO A 1 110 ? 19.438 -19.910 -9.899 1.00 55.69 110 PRO A CA 1
ATOM 905 C C . PRO A 1 110 ? 18.373 -20.476 -8.947 1.00 55.69 110 PRO A C 1
ATOM 907 O O . PRO A 1 110 ? 18.669 -20.763 -7.787 1.00 55.69 110 PRO A O 1
ATOM 910 N N . GLY A 1 111 ? 17.125 -20.577 -9.416 1.00 60.66 111 GLY A N 1
ATOM 911 C CA . GLY A 1 111 ? 15.981 -21.064 -8.632 1.00 60.66 111 GLY A CA 1
ATOM 912 C C . GLY A 1 111 ? 15.024 -19.994 -8.084 1.00 60.66 111 GLY A C 1
ATOM 913 O O . GLY A 1 111 ? 14.028 -20.348 -7.460 1.00 60.66 111 GLY A O 1
ATOM 914 N N . ARG A 1 112 ? 15.255 -18.694 -8.320 1.00 58.41 112 ARG A N 1
ATOM 915 C CA . ARG A 1 112 ? 14.225 -17.652 -8.136 1.00 58.41 112 ARG A CA 1
ATOM 916 C C . ARG A 1 112 ? 13.681 -17.263 -9.509 1.00 58.41 112 ARG A C 1
ATOM 918 O O . ARG A 1 112 ? 14.458 -16.986 -10.404 1.00 58.41 112 ARG A O 1
ATOM 925 N N . ARG A 1 113 ? 12.362 -17.276 -9.713 1.00 55.19 113 ARG A N 1
ATOM 926 C CA . ARG A 1 113 ? 11.760 -16.852 -10.996 1.00 55.19 113 ARG A CA 1
ATOM 927 C C . ARG A 1 113 ? 11.579 -15.339 -11.107 1.00 55.19 113 ARG A C 1
ATOM 929 O O . ARG A 1 113 ? 11.537 -14.814 -12.216 1.00 55.19 113 ARG A O 1
ATOM 936 N N . ASP A 1 114 ? 11.571 -14.647 -9.971 1.00 56.62 114 ASP A N 1
ATOM 937 C CA . ASP A 1 114 ? 11.216 -13.238 -9.917 1.00 56.62 114 ASP A CA 1
ATOM 938 C C . ASP A 1 114 ? 12.396 -12.393 -9.430 1.00 56.62 114 ASP A C 1
ATOM 940 O O . ASP A 1 114 ? 12.816 -12.468 -8.275 1.00 56.62 114 ASP A O 1
ATOM 944 N N . GLY A 1 115 ? 12.904 -11.541 -10.326 1.00 50.41 115 GLY A N 1
ATOM 945 C CA . GLY A 1 115 ? 13.746 -10.387 -9.985 1.00 50.41 115 GLY A CA 1
ATOM 946 C C . GLY A 1 115 ? 12.958 -9.268 -9.294 1.00 50.41 115 GLY A C 1
ATOM 947 O O . GLY A 1 115 ? 13.521 -8.234 -8.944 1.00 50.41 115 GLY A O 1
ATOM 948 N N . PHE A 1 116 ? 11.655 -9.475 -9.069 1.00 50.25 116 PHE A N 1
ATOM 949 C CA . PHE A 1 116 ? 10.825 -8.615 -8.244 1.00 50.25 116 PHE A CA 1
ATOM 950 C C . PHE A 1 116 ? 11.111 -8.873 -6.765 1.00 50.25 116 PHE A C 1
ATOM 952 O O . PHE A 1 116 ? 10.562 -9.764 -6.117 1.00 50.25 116 PHE A O 1
ATOM 959 N N . SER A 1 117 ? 12.048 -8.046 -6.310 1.00 55.53 117 SER A N 1
ATOM 960 C CA . SER A 1 117 ? 12.424 -7.678 -4.953 1.00 55.53 117 SER A CA 1
ATOM 961 C C . SER A 1 117 ? 11.267 -7.699 -3.944 1.00 55.53 117 SER A C 1
ATOM 963 O O . SER A 1 117 ? 10.093 -7.609 -4.288 1.00 55.53 117 SER A O 1
ATOM 965 N N . LEU A 1 118 ? 11.630 -7.752 -2.665 1.00 58.47 118 LEU A N 1
ATOM 966 C CA . LEU A 1 118 ? 10.814 -7.680 -1.443 1.00 58.47 118 LEU A CA 1
ATOM 967 C C . LEU A 1 118 ? 9.611 -6.697 -1.450 1.00 58.47 118 LEU A C 1
ATOM 969 O O . LEU A 1 118 ? 8.781 -6.742 -0.543 1.00 58.47 118 LEU A O 1
ATOM 973 N N . SER A 1 119 ? 9.521 -5.800 -2.431 1.00 66.00 119 SER A N 1
ATOM 974 C CA . SER A 1 119 ? 8.505 -4.765 -2.602 1.00 66.00 119 SER A CA 1
ATOM 975 C C . SER A 1 119 ? 7.082 -5.306 -2.744 1.00 66.00 119 SER A C 1
ATOM 977 O O . SER A 1 119 ? 6.180 -4.723 -2.152 1.00 66.00 119 SER A O 1
ATOM 979 N N . LYS A 1 120 ? 6.850 -6.430 -3.440 1.00 68.75 120 LYS A N 1
ATOM 980 C CA . LYS A 1 120 ? 5.493 -6.998 -3.611 1.00 68.75 120 LYS A CA 1
ATOM 981 C C . LYS A 1 120 ? 4.838 -7.420 -2.287 1.00 68.75 120 LYS A C 1
ATOM 983 O O . LYS A 1 120 ? 3.747 -6.926 -1.988 1.00 68.75 120 LYS A O 1
ATOM 988 N N . PRO A 1 121 ? 5.449 -8.314 -1.479 1.00 72.44 121 PRO A N 1
ATOM 989 C CA . PRO A 1 121 ? 4.861 -8.688 -0.200 1.00 72.44 121 PRO A CA 1
ATOM 990 C C . PRO A 1 121 ? 4.797 -7.492 0.750 1.00 72.44 121 PRO A C 1
ATOM 992 O O . PRO A 1 121 ? 3.794 -7.340 1.437 1.00 72.44 121 PRO A O 1
ATOM 995 N N . LEU A 1 122 ? 5.802 -6.609 0.748 1.00 73.31 122 LEU A N 1
ATOM 996 C CA . LEU A 1 122 ? 5.812 -5.431 1.614 1.00 73.31 122 LEU A CA 1
ATOM 997 C C . LEU A 1 122 ? 4.668 -4.458 1.290 1.00 73.31 122 LEU A C 1
ATOM 999 O O . LEU A 1 122 ? 3.983 -3.990 2.196 1.00 73.31 122 LEU A O 1
ATOM 1003 N N . ALA A 1 123 ? 4.415 -4.196 0.008 1.00 78.88 123 ALA A N 1
ATOM 1004 C CA . ALA A 1 123 ? 3.416 -3.220 -0.409 1.00 78.88 123 ALA A CA 1
ATOM 1005 C C . ALA A 1 123 ? 1.969 -3.661 -0.159 1.00 78.88 123 ALA A C 1
ATOM 1007 O O . ALA A 1 123 ? 1.092 -2.816 -0.010 1.00 78.88 123 ALA A O 1
ATOM 1008 N N . LEU A 1 124 ? 1.713 -4.971 -0.100 1.00 83.19 124 LEU A N 1
ATOM 1009 C CA . LEU A 1 124 ? 0.409 -5.512 0.292 1.00 83.19 124 LEU A CA 1
ATOM 1010 C C . LEU A 1 124 ? 0.321 -5.796 1.796 1.00 83.19 124 LEU A C 1
ATOM 1012 O O . LEU A 1 124 ? -0.777 -5.768 2.349 1.00 83.19 124 LEU A O 1
ATOM 1016 N N . ALA A 1 125 ? 1.451 -6.031 2.469 1.00 86.44 125 ALA A N 1
ATOM 1017 C CA . ALA A 1 125 ? 1.485 -6.270 3.907 1.00 86.44 125 ALA A CA 1
ATOM 1018 C C . ALA A 1 125 ? 1.030 -5.045 4.702 1.00 86.44 125 ALA A C 1
ATOM 1020 O O . ALA A 1 125 ? 0.270 -5.204 5.651 1.00 86.44 125 ALA A O 1
ATOM 1021 N N . VAL A 1 126 ? 1.447 -3.834 4.313 1.00 90.31 126 VAL A N 1
ATOM 1022 C CA . VAL A 1 126 ? 1.094 -2.615 5.059 1.00 90.31 126 VAL A CA 1
ATOM 1023 C C . VAL A 1 126 ? -0.428 -2.375 5.089 1.00 90.31 126 VAL A C 1
ATOM 1025 O O . VAL A 1 126 ? -0.982 -2.355 6.190 1.00 90.31 126 VAL A O 1
ATOM 1028 N N . PRO A 1 127 ? -1.151 -2.292 3.952 1.00 91.19 127 PRO A N 1
ATOM 1029 C CA . PRO A 1 127 ? -2.611 -2.154 3.973 1.00 91.19 127 PRO A CA 1
ATOM 1030 C C . PRO A 1 127 ? -3.304 -3.314 4.698 1.00 91.19 127 PRO A C 1
ATOM 1032 O O . PRO A 1 127 ? -4.288 -3.122 5.408 1.00 91.19 127 PRO A O 1
ATOM 1035 N N . PHE A 1 128 ? -2.781 -4.535 4.549 1.00 91.06 128 PHE A N 1
ATOM 1036 C CA . PHE A 1 128 ? -3.337 -5.706 5.217 1.00 91.06 128 PHE A CA 1
ATOM 1037 C C . PHE A 1 128 ? -3.225 -5.614 6.748 1.00 91.06 128 PHE A C 1
ATOM 1039 O O . PHE A 1 128 ? -4.180 -5.930 7.455 1.00 91.06 128 PHE A O 1
ATOM 1046 N N . LEU A 1 129 ? -2.094 -5.131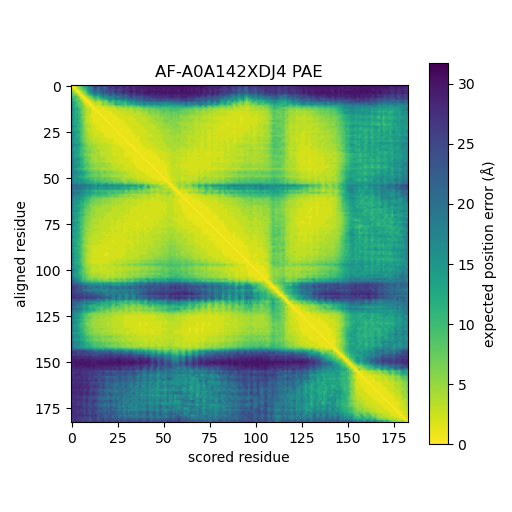 7.268 1.00 91.19 129 LEU A N 1
ATOM 1047 C CA . LEU A 1 129 ? -1.901 -4.898 8.701 1.00 91.19 129 LEU A CA 1
ATOM 1048 C C . LEU A 1 129 ? -2.878 -3.852 9.251 1.00 91.19 129 LEU A C 1
ATOM 1050 O O . LEU A 1 129 ? -3.448 -4.061 10.325 1.00 91.19 129 LEU A O 1
ATOM 1054 N N . PHE A 1 130 ? -3.122 -2.765 8.512 1.00 94.25 130 PHE A N 1
ATOM 1055 C CA . PHE A 1 130 ? -4.153 -1.791 8.883 1.00 94.25 130 PHE A CA 1
ATOM 1056 C C . PHE A 1 130 ? -5.548 -2.423 8.898 1.00 94.25 130 PHE A C 1
ATOM 1058 O O . PHE A 1 130 ? -6.284 -2.249 9.867 1.00 94.25 130 PHE A O 1
ATOM 1065 N N . ALA A 1 131 ? -5.886 -3.246 7.900 1.00 91.25 131 ALA A N 1
ATOM 1066 C CA . ALA A 1 131 ? -7.193 -3.898 7.830 1.00 91.25 131 ALA A CA 1
ATOM 1067 C C . ALA A 1 131 ? -7.412 -4.828 9.030 1.00 91.25 131 ALA A C 1
ATOM 1069 O O . ALA A 1 131 ? -8.462 -4.789 9.670 1.00 91.25 131 ALA A O 1
ATOM 1070 N N . CYS A 1 132 ? -6.404 -5.627 9.382 1.00 91.19 132 CYS A N 1
ATOM 1071 C CA . CYS A 1 132 ? -6.456 -6.472 10.570 1.00 91.19 132 CYS A CA 1
ATOM 1072 C C . CYS A 1 132 ? -6.589 -5.659 11.859 1.00 91.19 132 CYS A C 1
ATOM 1074 O O . CYS A 1 132 ? -7.351 -6.056 12.738 1.00 91.19 132 CYS A O 1
ATOM 1076 N N . THR A 1 133 ? -5.890 -4.526 11.965 1.00 92.19 133 THR A N 1
ATOM 1077 C CA . THR A 1 133 ? -6.018 -3.616 13.111 1.00 92.19 133 THR A CA 1
ATOM 1078 C C . THR A 1 133 ? -7.449 -3.097 13.236 1.00 92.19 133 THR A C 1
ATOM 1080 O O . THR A 1 133 ? -8.042 -3.205 14.307 1.00 92.19 133 THR A O 1
ATOM 1083 N N . TRP A 1 134 ? -8.058 -2.618 12.15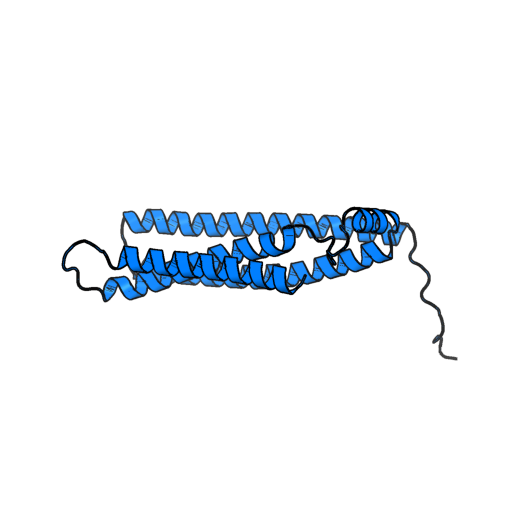1 1.00 92.56 134 TRP A N 1
ATOM 1084 C CA . TRP A 1 134 ? -9.440 -2.135 12.181 1.00 92.56 134 TRP A CA 1
ATOM 1085 C C . TRP A 1 134 ? -10.456 -3.232 12.489 1.00 92.56 134 TRP A C 1
ATOM 1087 O O . TRP A 1 134 ? -11.364 -3.014 13.288 1.00 92.56 134 TRP A O 1
ATOM 1097 N N . VAL A 1 135 ? -10.290 -4.428 11.918 1.00 88.75 135 VAL A N 1
ATOM 1098 C CA . VAL A 1 135 ? -11.141 -5.585 12.240 1.00 88.75 135 VAL A CA 1
ATOM 1099 C C . VAL A 1 135 ? -11.025 -5.942 13.719 1.00 88.75 135 VAL A C 1
ATOM 1101 O O . VAL A 1 135 ? -12.040 -6.182 14.369 1.00 88.75 135 VAL A O 1
ATOM 1104 N N . ALA A 1 136 ? -9.815 -5.930 14.276 1.00 87.94 136 ALA A N 1
ATOM 1105 C CA . ALA A 1 136 ? -9.607 -6.170 15.696 1.00 87.94 136 ALA A CA 1
ATOM 1106 C C . ALA A 1 136 ? -10.300 -5.128 16.572 1.00 87.94 136 ALA A C 1
ATOM 1108 O O . ALA A 1 136 ? -10.993 -5.494 17.519 1.00 87.94 136 ALA A O 1
ATOM 1109 N N . PHE A 1 137 ? -10.151 -3.845 16.233 1.00 86.81 137 PHE A N 1
ATOM 1110 C CA . PHE A 1 137 ? -10.840 -2.753 16.915 1.00 86.81 137 PHE A CA 1
ATOM 1111 C C . PHE A 1 137 ? -12.359 -2.919 16.844 1.00 86.81 137 PHE A C 1
ATOM 1113 O O . PHE A 1 137 ? -13.038 -2.769 17.857 1.00 86.81 137 PHE A O 1
ATOM 1120 N N . LEU A 1 138 ? -12.895 -3.290 15.681 1.00 84.75 138 LEU A N 1
ATOM 1121 C CA . LEU A 1 138 ? -14.327 -3.498 15.494 1.00 84.75 138 LEU A CA 1
ATOM 1122 C C . LEU A 1 138 ? -14.846 -4.642 16.366 1.00 84.75 138 LEU A C 1
ATOM 1124 O O . LEU A 1 138 ? -15.813 -4.465 17.104 1.00 84.75 138 LEU A O 1
ATOM 1128 N N . VAL A 1 139 ? -14.179 -5.798 16.323 1.00 85.25 139 VAL A N 1
ATOM 1129 C CA . VAL A 1 139 ? -14.525 -6.957 17.157 1.00 85.25 139 VAL A CA 1
ATOM 1130 C C . VAL A 1 139 ? -14.457 -6.584 18.637 1.00 85.25 139 VAL A C 1
ATOM 1132 O O . VAL A 1 139 ? -15.383 -6.884 19.387 1.00 85.25 139 VAL A O 1
ATOM 1135 N N . TRP A 1 140 ? -13.408 -5.872 19.049 1.00 83.88 140 TRP A N 1
ATOM 1136 C CA . TRP A 1 140 ? -13.244 -5.388 20.416 1.00 83.88 140 TRP A CA 1
ATOM 1137 C C . TRP A 1 140 ? -14.413 -4.501 20.869 1.00 83.88 140 TRP A C 1
ATOM 1139 O O . TRP A 1 140 ? -15.006 -4.743 21.920 1.00 83.88 140 TRP A O 1
ATOM 1149 N N . ILE A 1 141 ? -14.801 -3.514 20.056 1.00 81.94 141 ILE A N 1
ATOM 1150 C CA . ILE A 1 141 ? -15.908 -2.593 20.359 1.00 81.94 141 ILE A CA 1
ATOM 1151 C C . ILE A 1 141 ? -17.243 -3.334 20.500 1.00 81.94 141 ILE A C 1
ATOM 1153 O O . ILE A 1 141 ? -18.056 -2.971 21.353 1.00 81.94 141 ILE A O 1
ATOM 1157 N N . LEU A 1 142 ? -17.480 -4.360 19.680 1.00 81.75 142 LEU A N 1
ATOM 1158 C CA . LEU A 1 142 ? -18.713 -5.149 19.726 1.00 81.75 142 LEU A CA 1
ATOM 1159 C C . LEU A 1 142 ? -18.756 -6.062 20.960 1.00 81.75 142 LEU A C 1
ATOM 1161 O O . LEU A 1 142 ? -19.775 -6.121 21.652 1.00 81.75 142 LEU A O 1
ATOM 1165 N N . VAL A 1 143 ? -17.641 -6.732 21.267 1.00 82.31 143 VAL A N 1
ATOM 1166 C CA . VAL A 1 143 ? -17.558 -7.713 22.360 1.00 82.31 143 VAL A CA 1
ATOM 1167 C C . VAL A 1 143 ? -17.541 -7.045 23.732 1.00 82.31 143 VAL A C 1
ATOM 1169 O O . VAL A 1 143 ? -18.187 -7.551 24.646 1.00 82.31 143 VAL A O 1
ATOM 1172 N N . ARG A 1 144 ? -16.869 -5.899 23.903 1.00 75.44 144 ARG A N 1
ATOM 1173 C CA . ARG A 1 144 ? -16.674 -5.289 25.234 1.00 75.44 144 ARG A CA 1
ATOM 1174 C C . ARG A 1 144 ? -17.977 -4.997 25.995 1.00 75.44 144 ARG A C 1
ATOM 1176 O O . ARG A 1 144 ? -17.969 -5.008 27.216 1.00 75.44 144 ARG A O 1
ATOM 1183 N N . ASN A 1 145 ? -19.092 -4.757 25.297 1.00 66.38 145 ASN A N 1
ATOM 1184 C CA . ASN A 1 145 ? -20.384 -4.466 25.940 1.00 66.38 145 ASN A CA 1
ATOM 1185 C C . ASN A 1 145 ? -21.114 -5.734 26.421 1.00 66.38 145 ASN A C 1
ATOM 1187 O O . A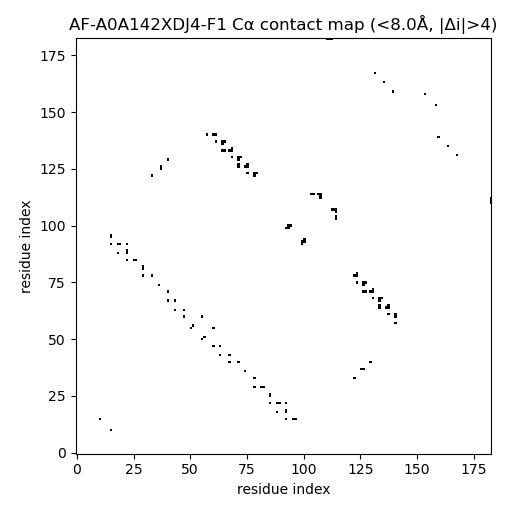SN A 1 145 ? -22.123 -5.629 27.107 1.00 66.38 145 ASN A O 1
ATOM 1191 N N . HIS A 1 146 ? -20.637 -6.917 26.022 1.00 64.62 146 HIS A N 1
ATOM 1192 C CA . HIS A 1 146 ? -21.243 -8.218 26.321 1.00 64.62 146 HIS A CA 1
ATOM 1193 C C . HIS A 1 146 ? -20.444 -9.007 27.371 1.00 64.62 146 HIS A C 1
ATOM 1195 O O . HIS A 1 146 ? -20.887 -10.071 27.796 1.00 64.62 146 HIS A O 1
ATOM 1201 N N . VAL A 1 147 ? -19.268 -8.518 27.784 1.00 57.84 147 VAL A N 1
ATOM 1202 C CA . VAL A 1 147 ? -18.418 -9.193 28.772 1.00 57.84 147 VAL A CA 1
ATOM 1203 C C . VAL A 1 147 ? -18.782 -8.688 30.173 1.00 57.84 147 VAL A C 1
ATOM 1205 O O . VAL A 1 147 ? -18.528 -7.518 30.466 1.00 57.84 147 VAL A O 1
ATOM 1208 N N . PRO A 1 148 ? -19.365 -9.525 31.054 1.00 53.69 148 PRO A N 1
ATOM 1209 C CA . PRO A 1 148 ? -19.583 -9.144 32.442 1.00 53.69 148 PRO A CA 1
ATOM 1210 C C . PRO A 1 148 ? -18.236 -8.879 33.123 1.00 53.69 148 PRO A C 1
ATOM 1212 O O . PRO A 1 148 ? -17.300 -9.676 33.040 1.00 53.69 148 PRO A O 1
ATOM 1215 N N . THR A 1 149 ? -18.136 -7.733 33.792 1.00 57.75 149 THR A N 1
ATOM 1216 C CA . THR A 1 149 ? -16.967 -7.297 34.560 1.00 57.75 149 THR A CA 1
ATOM 1217 C C . THR A 1 149 ? -16.818 -8.129 35.833 1.00 57.75 149 THR A C 1
ATOM 1219 O O . THR A 1 149 ? -17.114 -7.635 36.915 1.00 57.75 149 THR A O 1
ATOM 1222 N N . THR A 1 150 ? -16.378 -9.387 35.748 1.00 54.47 150 THR A N 1
ATOM 1223 C CA . THR A 1 150 ? -16.050 -10.165 36.955 1.00 54.47 150 THR A CA 1
ATOM 1224 C C . THR A 1 150 ? -14.909 -11.173 36.778 1.00 54.47 150 THR A C 1
ATOM 1226 O O . THR A 1 150 ? -15.046 -12.155 36.059 1.00 54.47 150 THR A O 1
ATOM 1229 N N . VAL A 1 151 ? -13.866 -10.904 37.580 1.00 54.50 151 VAL A N 1
ATOM 1230 C CA . VAL A 1 151 ? -13.007 -11.794 38.394 1.00 54.50 151 VAL A CA 1
ATOM 1231 C C . VAL A 1 151 ? -11.799 -12.504 37.739 1.00 54.50 151 VAL A C 1
ATOM 1233 O O . VAL A 1 151 ? -11.920 -13.403 36.920 1.00 54.50 151 VAL A O 1
ATOM 1236 N N . GLU A 1 152 ? -10.629 -12.073 38.237 1.00 57.28 152 GLU A N 1
ATOM 1237 C CA . GLU A 1 152 ? -9.312 -12.727 38.373 1.00 57.28 152 GLU A CA 1
ATOM 1238 C C . GLU A 1 152 ? -8.503 -13.168 37.135 1.00 57.28 152 GLU A C 1
ATOM 1240 O O . GLU A 1 152 ? -8.720 -14.186 36.486 1.00 57.28 152 GLU A O 1
ATOM 1245 N N . GLY A 1 153 ? -7.408 -12.426 36.920 1.00 54.88 153 GLY A N 1
ATOM 1246 C CA . GLY A 1 153 ? -6.136 -12.945 36.406 1.00 54.88 153 GLY A CA 1
ATOM 1247 C C . GLY A 1 153 ? -5.943 -12.888 34.895 1.00 54.88 153 GLY A C 1
ATOM 1248 O O . GLY A 1 153 ? -4.876 -12.476 34.429 1.00 54.88 153 GLY A O 1
ATOM 1249 N N . VAL A 1 154 ? -6.967 -13.232 34.115 1.00 56.44 154 VAL A N 1
ATOM 1250 C CA . VAL A 1 154 ? -6.895 -13.213 32.647 1.00 56.44 154 VAL A CA 1
ATOM 1251 C C . VAL A 1 154 ? -8.075 -12.431 32.098 1.00 56.44 154 VAL A C 1
ATOM 1253 O O . VAL A 1 154 ? -9.159 -12.964 31.881 1.00 56.44 154 VAL A O 1
ATOM 1256 N N . THR A 1 155 ? -7.865 -11.136 31.860 1.00 62.94 155 THR A N 1
ATOM 1257 C CA . THR A 1 155 ? -8.868 -10.326 31.177 1.00 62.94 155 THR A CA 1
ATOM 1258 C C . THR A 1 155 ? -9.094 -10.891 29.771 1.00 62.94 155 THR A C 1
ATOM 1260 O O . THR A 1 155 ? -8.139 -11.208 29.058 1.00 62.94 155 THR A O 1
ATOM 1263 N N . VAL A 1 156 ? -10.360 -11.022 29.358 1.00 56.41 156 VAL A N 1
ATOM 1264 C CA . VAL A 1 156 ? -10.774 -11.478 28.009 1.00 56.41 156 VAL A CA 1
ATOM 1265 C C . VAL A 1 156 ? -10.043 -10.695 26.904 1.00 56.41 156 VAL A C 1
ATOM 1267 O O . VAL A 1 156 ? -9.737 -11.220 25.837 1.00 56.41 156 VAL A O 1
ATOM 1270 N N . GLU A 1 157 ? -9.658 -9.462 27.221 1.00 53.78 157 GLU A N 1
ATOM 1271 C CA . GLU A 1 157 ? -8.780 -8.566 26.466 1.00 53.78 157 GLU A CA 1
ATOM 1272 C C . GLU A 1 157 ? -7.448 -9.212 26.060 1.00 53.78 157 GLU A C 1
ATOM 1274 O O . GLU A 1 157 ? -7.048 -9.147 24.898 1.00 53.78 157 GLU A O 1
ATOM 1279 N N . ARG A 1 158 ? -6.765 -9.883 26.998 1.00 58.50 158 ARG A N 1
ATOM 1280 C CA . ARG A 1 158 ? -5.476 -10.547 26.755 1.00 58.50 158 ARG A CA 1
ATOM 1281 C C . ARG A 1 158 ? -5.645 -11.751 25.841 1.00 58.50 158 ARG A C 1
ATOM 1283 O O . ARG A 1 158 ? -4.808 -11.970 24.972 1.00 58.50 158 ARG A O 1
ATOM 1290 N N . ILE A 1 159 ? -6.742 -12.492 25.991 1.00 66.44 159 ILE A N 1
ATOM 1291 C CA . ILE A 1 159 ? -7.062 -13.629 25.118 1.00 66.44 159 ILE A CA 1
ATOM 1292 C C . ILE A 1 159 ? -7.351 -13.126 23.699 1.00 66.44 159 ILE A C 1
ATOM 1294 O O . ILE A 1 159 ? -6.794 -13.659 22.742 1.00 66.44 159 ILE A O 1
ATOM 1298 N N . GLY A 1 160 ? -8.140 -12.055 23.554 1.00 62.41 160 GLY A N 1
ATOM 1299 C CA . GLY A 1 160 ? -8.421 -11.429 22.259 1.00 62.41 160 GLY A CA 1
ATOM 1300 C C . GLY A 1 160 ? -7.158 -10.931 21.550 1.00 62.41 160 GLY A C 1
ATOM 1301 O O . GLY A 1 160 ? -6.964 -11.217 20.367 1.00 62.41 160 GLY A O 1
ATOM 1302 N N . LEU A 1 161 ? -6.257 -10.264 22.279 1.00 59.41 161 LEU A N 1
ATOM 1303 C CA . LEU A 1 161 ? -4.966 -9.817 21.748 1.00 59.41 161 LEU A CA 1
ATOM 1304 C C . LEU A 1 161 ? -4.070 -10.986 21.323 1.00 59.41 161 LEU A C 1
ATOM 1306 O O . LEU A 1 161 ? -3.451 -10.918 20.263 1.00 59.41 161 LEU A O 1
ATOM 1310 N N . VAL A 1 162 ? -4.026 -12.073 22.099 1.00 67.19 162 VAL A N 1
ATOM 1311 C CA . VAL A 1 162 ? -3.250 -13.274 21.749 1.00 67.19 162 VAL A CA 1
ATOM 1312 C C . VAL A 1 162 ? -3.823 -13.962 20.511 1.00 67.19 162 VAL A C 1
ATOM 1314 O O . VAL A 1 162 ? -3.058 -14.346 19.630 1.00 67.19 162 VAL A O 1
ATOM 1317 N N . VAL A 1 163 ? -5.149 -14.074 20.392 1.00 69.75 163 VAL A N 1
ATOM 1318 C CA . VAL A 1 163 ? -5.802 -14.667 19.213 1.00 69.75 163 VAL A CA 1
ATOM 1319 C C . VAL A 1 163 ? -5.561 -13.816 17.969 1.00 69.75 163 VAL A C 1
ATOM 1321 O O . VAL A 1 163 ? -5.225 -14.360 16.918 1.00 69.75 163 VAL A O 1
ATOM 1324 N N . LEU A 1 164 ? -5.661 -12.490 18.077 1.00 63.22 164 LEU A N 1
ATOM 1325 C CA . LEU A 1 164 ? -5.353 -11.587 16.971 1.00 63.22 164 LEU A CA 1
ATOM 1326 C C . LEU A 1 164 ? -3.877 -11.671 16.567 1.00 63.22 164 LEU A C 1
ATOM 1328 O O . LEU A 1 164 ? -3.575 -11.791 15.381 1.00 63.22 164 LEU A O 1
ATOM 1332 N N . ALA A 1 165 ? -2.960 -11.640 17.536 1.00 61.81 165 ALA A N 1
ATOM 1333 C CA . ALA A 1 165 ? -1.529 -11.774 17.284 1.00 61.81 165 ALA A CA 1
ATOM 1334 C C . ALA A 1 165 ? -1.204 -13.128 16.635 1.00 61.81 165 ALA A C 1
ATOM 1336 O O . ALA A 1 165 ? -0.423 -13.182 15.686 1.00 61.81 165 ALA A O 1
ATOM 1337 N N . ALA A 1 166 ? -1.852 -14.208 17.078 1.00 66.62 166 ALA A N 1
ATOM 1338 C CA . ALA A 1 166 ? -1.727 -15.532 16.480 1.00 66.62 166 ALA A CA 1
ATOM 1339 C C . ALA A 1 166 ? -2.314 -15.586 15.062 1.00 66.62 166 ALA A C 1
ATOM 1341 O O . ALA A 1 166 ? -1.703 -16.188 14.182 1.00 66.62 166 ALA A O 1
ATOM 1342 N N . ALA A 1 167 ? -3.448 -14.929 14.801 1.00 64.81 167 ALA A N 1
ATOM 1343 C CA . ALA A 1 167 ? -4.047 -14.841 13.471 1.00 64.81 167 ALA A CA 1
ATOM 1344 C C . ALA A 1 167 ? -3.161 -14.039 12.506 1.00 64.81 167 ALA A C 1
ATOM 1346 O O . ALA A 1 167 ? -2.913 -14.482 11.387 1.00 64.81 167 ALA A O 1
ATOM 1347 N N . LEU A 1 168 ? -2.611 -12.908 12.953 1.00 57.84 168 LEU A N 1
ATOM 1348 C CA . LEU A 1 168 ? -1.640 -12.110 12.203 1.00 57.84 168 LEU A CA 1
ATOM 1349 C C . LEU A 1 168 ? -0.357 -12.897 11.922 1.00 57.84 168 LEU A C 1
ATOM 1351 O O . LEU A 1 168 ? 0.096 -12.956 10.777 1.00 57.84 168 LEU A O 1
ATOM 1355 N N . ALA A 1 169 ? 0.200 -13.557 12.940 1.00 64.94 169 ALA A N 1
ATOM 1356 C CA . ALA A 1 169 ? 1.368 -14.419 12.797 1.00 64.94 169 ALA A CA 1
ATOM 1357 C C . ALA A 1 169 ? 1.089 -15.592 11.849 1.00 64.94 169 ALA A C 1
ATOM 1359 O O . ALA A 1 169 ? 1.936 -15.929 11.022 1.00 64.94 169 ALA A O 1
ATOM 1360 N N . TRP A 1 170 ? -0.110 -16.178 11.906 1.00 72.81 170 TRP A N 1
ATOM 1361 C CA . TRP A 1 170 ? -0.531 -17.233 10.994 1.00 72.81 170 TRP A CA 1
ATOM 1362 C C . TRP A 1 170 ? -0.651 -16.710 9.568 1.00 72.81 170 TRP A C 1
ATOM 1364 O O . TRP A 1 170 ? -0.083 -17.329 8.673 1.00 72.81 170 TRP A O 1
ATOM 1374 N N . VAL A 1 171 ? -1.304 -15.573 9.323 1.00 60.94 171 VAL A N 1
ATOM 1375 C CA . VAL A 1 171 ? -1.392 -15.003 7.972 1.00 60.94 171 VAL A CA 1
ATOM 1376 C C . VAL A 1 171 ? 0.000 -14.692 7.424 1.00 60.94 171 VAL A C 1
ATOM 1378 O O . VAL A 1 171 ? 0.310 -15.101 6.306 1.00 60.94 171 VAL A O 1
ATOM 1381 N N . MET A 1 172 ? 0.878 -14.085 8.225 1.00 59.44 172 MET A N 1
ATOM 1382 C CA . MET A 1 172 ? 2.280 -13.850 7.862 1.00 59.44 172 MET A CA 1
ATOM 1383 C C . MET A 1 172 ? 3.021 -15.154 7.549 1.00 59.44 172 MET A C 1
ATOM 1385 O O . MET A 1 172 ? 3.738 -15.247 6.550 1.00 59.44 172 MET A O 1
ATOM 1389 N N . PHE A 1 173 ? 2.816 -16.196 8.357 1.00 69.00 173 PHE A N 1
ATOM 1390 C CA . PHE A 1 173 ? 3.389 -17.516 8.121 1.00 69.00 173 PHE A CA 1
ATOM 1391 C C . PHE A 1 173 ? 2.828 -18.159 6.849 1.00 69.00 173 PHE A C 1
ATOM 1393 O O . PHE A 1 173 ? 3.588 -18.728 6.075 1.00 69.00 173 PHE A O 1
ATOM 1400 N N . LYS A 1 174 ? 1.523 -18.042 6.584 1.00 61.47 174 LYS A N 1
ATOM 1401 C CA . LYS A 1 174 ? 0.844 -18.559 5.386 1.00 61.47 174 LYS A CA 1
ATOM 1402 C C . LYS A 1 174 ? 1.312 -17.840 4.129 1.00 61.47 174 LYS A C 1
ATOM 1404 O O . LYS A 1 174 ? 1.556 -18.516 3.137 1.00 61.47 174 LYS A O 1
ATOM 1409 N N . LEU A 1 175 ? 1.480 -16.519 4.179 1.00 56.00 175 LEU A N 1
ATOM 1410 C CA . LEU A 1 175 ? 2.051 -15.722 3.093 1.00 56.00 175 LEU A CA 1
ATOM 1411 C C . LEU A 1 175 ? 3.494 -16.150 2.815 1.00 56.00 175 LEU A C 1
ATOM 1413 O O . LEU A 1 175 ? 3.807 -16.480 1.675 1.00 56.00 175 LEU A O 1
ATOM 1417 N N . ARG A 1 176 ? 4.327 -16.302 3.856 1.00 59.25 176 ARG A N 1
ATOM 1418 C CA . ARG A 1 176 ? 5.677 -16.882 3.724 1.00 59.25 176 ARG A CA 1
ATOM 1419 C C . ARG A 1 176 ? 5.664 -18.308 3.174 1.00 59.25 176 ARG A C 1
ATOM 1421 O O . ARG A 1 176 ? 6.535 -18.673 2.395 1.00 59.25 176 ARG A O 1
ATOM 1428 N N . ARG A 1 177 ? 4.702 -19.144 3.570 1.00 63.12 177 ARG A N 1
ATOM 1429 C CA . ARG A 1 177 ? 4.606 -20.538 3.108 1.00 63.12 177 ARG A CA 1
ATOM 1430 C C . ARG A 1 177 ? 4.125 -20.631 1.665 1.00 63.12 177 ARG A C 1
ATOM 1432 O O . ARG A 1 177 ? 4.558 -21.521 0.946 1.00 63.12 177 ARG A O 1
ATOM 1439 N N . LEU A 1 178 ? 3.232 -19.737 1.246 1.00 55.47 178 LEU A N 1
ATOM 1440 C CA . LEU A 1 178 ? 2.825 -19.592 -0.150 1.00 55.47 178 LEU A CA 1
ATOM 1441 C C . LEU A 1 178 ? 4.004 -19.106 -0.991 1.00 55.47 178 LEU A C 1
ATOM 1443 O O . LEU A 1 178 ? 4.261 -19.682 -2.039 1.00 55.47 178 LEU A O 1
ATOM 1447 N N . GLU A 1 179 ? 4.788 -18.158 -0.481 1.00 47.31 179 GLU A N 1
ATOM 1448 C CA . GLU A 1 179 ? 6.050 -17.735 -1.094 1.00 47.31 179 GLU A CA 1
ATOM 1449 C C . GLU A 1 179 ? 7.060 -18.897 -1.192 1.00 47.31 179 GLU A C 1
ATOM 1451 O O . GLU A 1 179 ? 7.735 -19.043 -2.204 1.00 47.31 179 GLU A O 1
ATOM 1456 N N . GLN A 1 180 ? 7.131 -19.778 -0.185 1.00 54.19 180 GLN A N 1
ATOM 1457 C CA . GLN A 1 180 ? 7.977 -20.981 -0.214 1.00 54.19 180 GLN A CA 1
ATOM 1458 C C . GLN A 1 180 ? 7.460 -22.097 -1.131 1.00 54.19 180 GLN A C 1
ATOM 1460 O O . GLN A 1 180 ? 8.269 -22.889 -1.588 1.00 54.19 180 GLN A O 1
ATOM 1465 N N . ARG A 1 181 ? 6.147 -22.194 -1.372 1.00 47.47 181 ARG A N 1
ATOM 1466 C CA . ARG A 1 181 ? 5.535 -23.188 -2.279 1.00 47.47 181 ARG A CA 1
ATOM 1467 C C . ARG A 1 181 ? 5.489 -22.733 -3.737 1.00 47.47 181 ARG A C 1
ATOM 1469 O O . ARG A 1 181 ? 5.205 -23.541 -4.611 1.00 47.47 181 ARG A O 1
ATOM 1476 N N . LEU A 1 182 ? 5.685 -21.439 -3.968 1.00 42.84 182 LEU A N 1
ATOM 1477 C CA . LEU A 1 182 ? 5.873 -20.847 -5.291 1.00 42.84 182 LEU A CA 1
ATOM 1478 C C . LEU A 1 182 ? 7.360 -20.825 -5.708 1.00 42.84 182 LEU A C 1
ATOM 1480 O O . LEU A 1 182 ? 7.654 -20.424 -6.834 1.00 42.84 182 LEU A O 1
ATOM 1484 N N . LYS A 1 183 ? 8.273 -21.253 -4.818 1.00 37.28 183 LYS A N 1
ATOM 1485 C CA . LYS A 1 183 ? 9.617 -21.742 -5.173 1.00 37.28 183 LYS A CA 1
ATOM 1486 C C . LYS A 1 183 ? 9.523 -23.164 -5.711 1.00 37.28 183 LYS A C 1
ATOM 1488 O O . LYS A 1 183 ? 10.350 -23.482 -6.589 1.00 37.28 183 LYS A O 1
#

Foldseek 3Di:
DDPPPPDPDQDDPVRLVVLVVVLVVLVVVLVVLLVVLLVVLVVLVVVLVVCCVVPVDLVVQQVSLVVQLVSLVVSLVVSVVSVVVSVVSVVVNLVRPVVVVVVLVVCDDPPDPDSDPPCVCVSNLSSVVSNLVSVLSNVCSVCVVVDPPDDDDDDVVNVSVVVSVVVSVVVVVVVVVVVVVVD

Solvent-accessible surface area (backbone atoms only — not comparable to full-atom values): 10550 Å² total; per-residue (Å²): 136,78,89,80,78,74,72,80,73,79,80,51,74,66,57,52,50,52,52,50,54,49,45,55,50,53,52,49,53,52,53,52,49,54,51,52,53,50,51,53,53,50,50,53,51,48,53,49,56,56,42,50,74,75,59,73,48,61,87,58,52,53,58,52,36,51,51,52,36,53,51,32,52,51,46,46,53,52,52,53,56,51,49,56,50,52,53,52,46,51,53,51,46,44,74,74,34,63,69,60,31,50,53,40,57,72,68,33,54,96,80,52,92,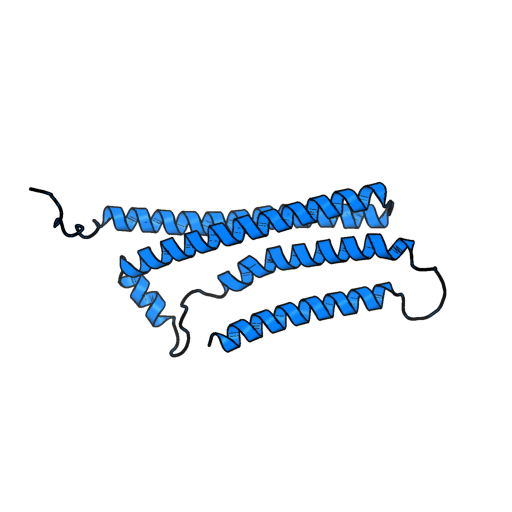62,64,74,56,76,58,64,64,51,68,55,45,56,46,49,53,51,37,53,50,32,52,50,51,47,52,47,66,64,48,61,81,73,57,79,94,74,85,79,97,69,58,69,66,59,54,53,52,50,53,50,52,48,50,50,51,44,51,54,48,50,53,53,48,50,58,60,70,74,92

Nearest PDB structures (foldseek):
  1qu7-assembly1_B  TM=2.388E-01  e=1.634E+00  Escherichia coli
  3g67-assembly1_B  TM=2.137E-01  e=3.241E+00  Thermotoga maritima
  9c7v-assembly1_C  TM=2.679E-01  e=6.779E+00  Homo sapiens